Protein AF-A0AAD5D503-F1 (afdb_monomer)

Structure (mmCIF, N/CA/C/O backbone):
data_AF-A0AAD5D503-F1
#
_entry.id   AF-A0AAD5D503-F1
#
loop_
_atom_site.group_PDB
_atom_site.id
_atom_site.type_symbol
_atom_site.label_atom_id
_atom_site.label_alt_id
_atom_site.label_comp_id
_atom_site.label_asym_id
_atom_site.label_entity_id
_atom_site.label_seq_id
_atom_site.pdbx_PDB_ins_code
_atom_site.Cartn_x
_atom_site.Cartn_y
_atom_site.Cartn_z
_atom_site.occupancy
_atom_site.B_iso_or_equiv
_atom_site.auth_seq_id
_atom_site.auth_comp_id
_atom_site.auth_asym_id
_atom_site.auth_atom_id
_atom_site.pdbx_PDB_model_num
ATOM 1 N N . MET A 1 1 ? -33.235 1.736 25.325 1.00 38.91 1 MET A N 1
ATOM 2 C CA . MET A 1 1 ? -33.255 2.072 23.889 1.00 38.91 1 MET A CA 1
ATOM 3 C C . MET A 1 1 ? -32.809 0.826 23.146 1.00 38.91 1 MET A C 1
ATOM 5 O O . MET A 1 1 ? -31.629 0.511 23.146 1.00 38.91 1 MET A O 1
ATOM 9 N N . THR A 1 2 ? -33.765 0.018 22.699 1.00 37.34 2 THR A N 1
ATOM 10 C CA . THR A 1 2 ? -33.506 -1.222 21.955 1.00 37.34 2 THR A CA 1
ATOM 11 C C . THR A 1 2 ? -33.012 -0.862 20.550 1.00 37.34 2 THR A C 1
ATOM 13 O O . THR A 1 2 ? -33.599 0.044 19.952 1.00 37.34 2 THR A O 1
ATOM 16 N N . PRO A 1 3 ? -31.961 -1.503 20.011 1.00 43.88 3 PRO A N 1
ATOM 17 C CA . PRO A 1 3 ? -31.553 -1.273 18.629 1.00 43.88 3 PRO A CA 1
ATOM 18 C C . PRO A 1 3 ? -32.697 -1.660 17.685 1.00 43.88 3 PRO A C 1
ATOM 20 O O . PRO A 1 3 ? -33.424 -2.618 17.946 1.00 43.88 3 PRO A O 1
ATOM 23 N N . SER A 1 4 ? -32.884 -0.906 16.603 1.00 40.34 4 SER A N 1
ATOM 24 C CA . SER A 1 4 ? -33.869 -1.222 15.568 1.00 40.34 4 SER A CA 1
ATOM 25 C C . SER A 1 4 ? -33.551 -2.579 14.908 1.00 40.34 4 SER A C 1
ATOM 27 O O . SER A 1 4 ? -32.386 -2.805 14.557 1.00 40.34 4 SER A O 1
ATOM 29 N N . PRO A 1 5 ? -34.555 -3.448 14.677 1.00 48.34 5 PRO A N 1
ATOM 30 C CA . PRO A 1 5 ? -34.379 -4.821 14.170 1.00 48.34 5 PRO A CA 1
ATOM 31 C C . PRO A 1 5 ? -33.695 -4.912 12.790 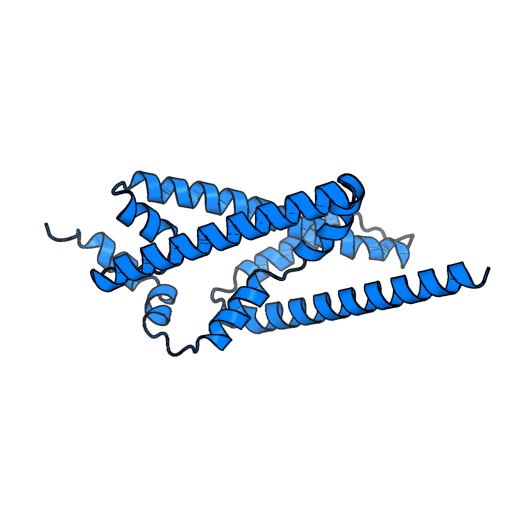1.00 48.34 5 PRO A C 1
ATOM 33 O O . PRO A 1 5 ? -33.158 -5.956 12.413 1.00 48.34 5 PRO A O 1
ATOM 36 N N . ASP A 1 6 ? -33.636 -3.805 12.051 1.00 54.34 6 ASP A N 1
ATOM 37 C CA . ASP A 1 6 ? -32.994 -3.734 10.737 1.00 54.34 6 ASP A CA 1
ATOM 38 C C . ASP A 1 6 ? -31.458 -3.841 10.810 1.00 54.34 6 ASP A C 1
ATOM 40 O O . ASP A 1 6 ? -30.824 -4.367 9.900 1.00 54.34 6 ASP A O 1
ATOM 44 N N . ILE A 1 7 ? -30.823 -3.409 11.906 1.00 51.56 7 ILE A N 1
ATOM 45 C CA . ILE A 1 7 ? -29.351 -3.451 12.037 1.00 51.56 7 ILE A CA 1
ATOM 46 C C . ILE A 1 7 ? -28.862 -4.876 12.339 1.00 51.56 7 ILE A C 1
ATOM 48 O O . ILE A 1 7 ? -27.816 -5.312 11.852 1.00 51.56 7 ILE A O 1
ATOM 52 N N . GLU A 1 8 ? -29.635 -5.628 13.118 1.00 50.25 8 GLU A N 1
ATOM 53 C CA . GLU A 1 8 ? -29.287 -6.988 13.537 1.00 50.25 8 GLU A CA 1
ATOM 54 C C . GLU A 1 8 ? -29.415 -7.991 12.377 1.00 50.25 8 GLU A C 1
ATOM 56 O O . GLU A 1 8 ? -28.575 -8.878 12.207 1.00 50.25 8 GLU A O 1
ATOM 61 N N . THR A 1 9 ? -30.400 -7.778 11.500 1.00 47.53 9 THR A N 1
ATOM 62 C CA . THR A 1 9 ? -30.616 -8.586 10.290 1.00 47.53 9 THR A CA 1
ATOM 63 C C . THR A 1 9 ? -29.556 -8.343 9.208 1.00 47.53 9 THR A C 1
ATOM 65 O O . THR A 1 9 ? -29.145 -9.291 8.533 1.00 47.53 9 THR A O 1
ATOM 68 N N . PHE A 1 10 ? -29.023 -7.120 9.079 1.00 48.47 10 PHE A N 1
ATOM 69 C CA . PHE A 1 10 ? -27.860 -6.845 8.219 1.00 48.47 10 PHE A CA 1
ATOM 70 C C . PHE A 1 10 ? -26.572 -7.503 8.739 1.00 48.47 10 PHE A C 1
ATOM 72 O O . PHE A 1 10 ? -25.778 -8.010 7.946 1.00 48.47 10 PHE A O 1
ATOM 79 N N . ARG A 1 11 ? -26.381 -7.557 10.064 1.00 46.91 11 ARG A N 1
ATOM 80 C CA . ARG A 1 11 ? -25.216 -8.191 10.705 1.00 46.91 11 ARG A CA 1
ATOM 81 C C . ARG A 1 11 ? -25.191 -9.717 10.532 1.00 46.91 11 ARG A C 1
ATOM 83 O O . ARG A 1 11 ? -24.110 -10.294 10.469 1.00 46.91 11 ARG A O 1
ATOM 90 N N . GLN A 1 12 ? -26.357 -10.360 10.422 1.00 43.97 12 GLN A N 1
ATOM 91 C CA . GLN A 1 12 ? -26.485 -11.802 10.157 1.00 43.97 12 GLN A CA 1
ATOM 92 C C . GLN A 1 12 ? -26.317 -12.191 8.678 1.00 43.97 12 GLN A C 1
ATOM 94 O O . GLN A 1 12 ? -25.943 -13.326 8.396 1.00 43.97 12 GLN A O 1
ATOM 99 N N . ARG A 1 13 ? -26.581 -11.285 7.722 1.00 45.16 13 ARG A N 1
ATOM 100 C CA . ARG A 1 13 ? -26.451 -11.579 6.277 1.00 45.16 13 ARG A CA 1
ATOM 101 C C . ARG A 1 13 ? -25.028 -11.498 5.739 1.00 45.16 13 ARG A C 1
ATOM 103 O O . ARG A 1 13 ? -24.767 -11.998 4.648 1.00 45.16 13 ARG A O 1
ATOM 110 N N . ASP A 1 14 ? -24.116 -10.888 6.481 1.00 54.16 14 ASP A N 1
ATOM 111 C CA . ASP A 1 14 ? -22.725 -10.766 6.071 1.00 54.16 14 ASP A CA 1
ATOM 112 C C . ASP A 1 14 ? -21.939 -11.989 6.561 1.00 54.16 14 ASP A C 1
ATOM 114 O O . ASP A 1 14 ? -21.295 -11.967 7.609 1.00 54.16 14 ASP A O 1
ATOM 118 N N . ALA A 1 15 ? -22.031 -13.095 5.815 1.00 53.66 15 ALA A N 1
ATOM 119 C CA . ALA A 1 15 ? -21.406 -14.375 6.163 1.00 53.66 15 ALA A CA 1
ATOM 120 C C . ALA A 1 15 ? -19.892 -14.254 6.458 1.00 53.66 15 ALA A C 1
ATOM 122 O O . ALA A 1 15 ? -19.342 -15.029 7.242 1.00 53.66 15 ALA A O 1
ATOM 123 N N . GLY A 1 16 ? -19.222 -13.241 5.889 1.00 52.88 16 GLY A N 1
ATOM 124 C CA . GLY A 1 16 ? -17.833 -12.899 6.203 1.00 52.88 16 GLY A CA 1
ATOM 125 C C . GLY A 1 16 ? -17.633 -12.334 7.615 1.00 52.88 16 GLY A C 1
ATOM 126 O O . GLY A 1 16 ? -16.631 -12.642 8.254 1.00 52.88 16 GLY A O 1
ATOM 127 N N . ALA A 1 17 ? -18.585 -11.561 8.144 1.00 50.69 17 ALA A N 1
ATOM 128 C CA . ALA A 1 17 ? -18.535 -11.044 9.511 1.00 50.69 17 ALA A CA 1
ATOM 129 C C . ALA A 1 17 ? -18.818 -12.145 10.546 1.00 50.69 17 ALA A C 1
ATOM 131 O O . ALA A 1 17 ? -18.168 -12.186 11.589 1.00 50.69 17 ALA A O 1
ATOM 132 N N . THR A 1 18 ? -19.740 -13.069 10.251 1.00 45.06 18 THR A N 1
ATOM 133 C CA . THR A 1 18 ? -20.083 -14.188 11.146 1.00 45.06 18 THR A CA 1
ATOM 134 C C . THR A 1 18 ? -18.946 -15.211 11.259 1.00 45.06 18 THR A C 1
ATOM 136 O O . THR A 1 18 ? -18.670 -15.686 12.355 1.00 45.06 1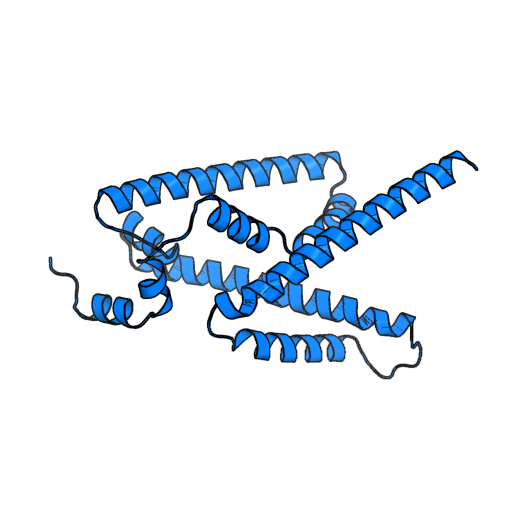8 THR A O 1
ATOM 139 N N . PHE A 1 19 ? -18.219 -15.486 10.168 1.00 50.06 19 PHE A N 1
ATOM 140 C CA . PHE A 1 19 ? -17.045 -16.374 10.170 1.00 50.06 19 PHE A CA 1
ATOM 141 C C . PHE A 1 19 ? -15.846 -15.798 10.953 1.00 50.06 19 PHE A C 1
ATOM 143 O O . PHE A 1 19 ? -15.120 -16.535 11.613 1.00 50.06 19 PHE A O 1
ATOM 150 N N . VAL A 1 20 ? -15.647 -14.474 10.940 1.00 51.22 20 VAL A N 1
ATOM 151 C CA . VAL A 1 20 ? -14.544 -13.797 11.662 1.00 51.22 20 VAL A CA 1
ATOM 152 C C . VAL A 1 20 ? -14.785 -13.710 13.179 1.00 51.22 20 VAL A C 1
ATOM 154 O O . VAL A 1 20 ? -13.836 -13.568 13.955 1.00 51.22 20 VAL A O 1
ATOM 157 N N . LEU A 1 21 ? -16.039 -13.821 13.632 1.00 51.53 21 LEU A N 1
ATOM 158 C CA . LEU A 1 21 ? -16.359 -13.881 15.064 1.00 51.53 21 LEU A CA 1
ATOM 159 C C . LEU A 1 21 ? -15.876 -15.186 15.718 1.00 51.53 21 LEU A C 1
ATOM 161 O O . LEU A 1 21 ? -15.581 -15.182 16.910 1.00 51.53 21 LEU A O 1
ATOM 165 N N . GLU A 1 22 ? -15.683 -16.258 14.944 1.00 47.91 22 GLU A N 1
ATOM 166 C CA . GLU A 1 22 ? -15.057 -17.509 15.391 1.00 47.91 22 GLU A CA 1
ATOM 167 C C . GLU A 1 22 ? -13.549 -17.521 15.052 1.00 47.91 22 GLU A C 1
ATOM 169 O O . GLU A 1 22 ? -13.019 -18.402 14.378 1.00 47.91 22 GLU A O 1
ATOM 174 N N . SER A 1 23 ? -12.826 -16.485 15.482 1.00 54.25 23 SER A N 1
ATOM 175 C CA . SER A 1 23 ? -11.389 -16.346 15.220 1.00 54.25 23 SER A CA 1
ATOM 176 C C . SER A 1 23 ? -10.568 -17.395 15.989 1.00 54.25 23 SER A C 1
ATOM 178 O O . SER A 1 23 ? -10.159 -17.160 17.123 1.00 54.25 23 SER A O 1
ATOM 180 N N . LYS A 1 24 ? -10.261 -18.525 15.342 1.00 57.94 24 LYS A N 1
ATOM 181 C CA . LYS A 1 24 ? -9.270 -19.529 15.793 1.00 57.94 24 LYS A CA 1
ATOM 182 C C . LYS A 1 24 ? -7.836 -19.231 15.310 1.00 57.94 24 LYS A C 1
ATOM 184 O O . LYS A 1 24 ? -6.981 -20.107 15.349 1.00 57.94 24 LYS A O 1
ATOM 189 N N . GLY A 1 25 ? -7.579 -18.032 14.779 1.00 64.31 25 GLY A N 1
ATOM 190 C CA . GLY A 1 25 ? -6.285 -17.664 14.198 1.00 64.31 25 GLY A CA 1
ATOM 191 C C . GLY A 1 25 ? -5.277 -17.194 15.246 1.00 64.31 25 GLY A C 1
ATOM 192 O O . GLY A 1 25 ? -5.590 -16.340 16.068 1.00 64.31 25 GLY A O 1
ATOM 193 N N . GLU A 1 26 ? -4.054 -17.715 15.187 1.00 80.62 26 GLU A N 1
ATOM 194 C CA . GLU A 1 26 ? -2.953 -17.274 16.048 1.00 80.62 26 GLU A CA 1
ATOM 195 C C . GLU A 1 26 ? -2.343 -15.931 15.595 1.00 80.62 26 GLU A C 1
ATOM 197 O O . GLU A 1 26 ? -2.433 -15.540 14.426 1.00 80.62 26 GLU A O 1
ATOM 202 N N . TRP A 1 27 ? -1.674 -15.225 16.517 1.00 79.62 27 TRP A N 1
ATOM 203 C CA . TRP A 1 27 ? -1.109 -13.885 16.290 1.00 79.62 27 TRP A CA 1
ATOM 204 C C . TRP A 1 27 ? -0.082 -13.843 15.148 1.00 79.62 27 TRP A C 1
ATOM 206 O O . TRP A 1 27 ? -0.044 -12.875 14.389 1.00 79.62 27 TRP A O 1
ATOM 216 N N . TYR A 1 28 ? 0.715 -14.903 14.974 1.00 75.81 28 TYR A N 1
ATOM 217 C CA . TYR A 1 28 ? 1.699 -14.983 13.891 1.00 75.81 28 TYR A CA 1
ATOM 218 C C . TYR A 1 28 ? 1.027 -15.113 12.522 1.00 75.81 28 TYR A C 1
ATOM 220 O O . TYR A 1 28 ? 1.511 -14.560 11.536 1.00 75.81 28 TYR A O 1
ATOM 228 N N . HIS A 1 29 ? -0.114 -15.803 12.454 1.00 73.75 29 HIS A N 1
ATOM 229 C CA . HIS A 1 29 ? -0.865 -15.962 11.216 1.00 73.75 29 HIS A CA 1
ATOM 230 C C . HIS A 1 29 ? -1.508 -14.626 10.830 1.00 73.75 29 HIS A C 1
ATOM 232 O O . HIS A 1 29 ? -1.423 -14.215 9.675 1.00 73.75 29 HIS A O 1
ATOM 238 N N . ALA A 1 30 ? -2.064 -13.898 11.804 1.00 77.19 30 ALA A N 1
ATOM 239 C CA . ALA A 1 30 ? -2.555 -12.536 11.596 1.00 77.19 30 ALA A CA 1
ATOM 240 C C . ALA A 1 30 ? -1.437 -11.583 11.137 1.00 77.19 30 ALA A C 1
ATOM 242 O O . ALA A 1 30 ? -1.625 -10.846 10.170 1.00 77.19 30 ALA A O 1
ATOM 243 N N . GLY A 1 31 ? -0.263 -11.649 11.775 1.00 79.88 31 GLY A N 1
ATOM 244 C CA . GLY A 1 31 ? 0.915 -10.875 11.383 1.00 79.88 31 GLY A CA 1
ATOM 245 C C . GLY A 1 31 ? 1.345 -11.163 9.947 1.00 79.88 31 GLY A C 1
ATOM 246 O O . GLY A 1 31 ? 1.514 -10.234 9.163 1.00 79.88 31 GLY A O 1
ATOM 247 N N . PHE A 1 32 ? 1.425 -12.440 9.565 1.00 76.62 32 PHE A N 1
ATOM 248 C CA . PHE A 1 32 ? 1.750 -12.840 8.199 1.00 76.62 32 PHE A CA 1
ATOM 249 C C . PHE A 1 32 ? 0.750 -12.281 7.179 1.00 76.62 32 PHE A C 1
ATOM 251 O O . PHE A 1 32 ? 1.160 -11.629 6.219 1.00 76.62 32 PHE A O 1
ATOM 258 N N . HIS A 1 33 ? -0.557 -12.469 7.397 1.00 73.62 33 HIS A N 1
ATOM 259 C CA . HIS A 1 33 ? -1.586 -11.940 6.490 1.00 73.62 33 HIS A CA 1
ATOM 260 C C . HIS A 1 33 ? -1.519 -10.419 6.380 1.00 73.62 33 HIS A C 1
ATOM 262 O O . HIS A 1 33 ? -1.561 -9.897 5.267 1.00 73.62 33 HIS A O 1
ATOM 268 N N . LEU A 1 34 ? -1.330 -9.715 7.498 1.00 79.50 34 LEU A N 1
ATOM 269 C CA . LEU A 1 34 ? -1.185 -8.262 7.512 1.00 79.50 34 LEU A CA 1
ATOM 270 C C . LEU A 1 34 ? 0.049 -7.811 6.721 1.00 79.50 34 LEU A C 1
ATOM 272 O O . LEU A 1 34 ? -0.056 -6.927 5.873 1.00 79.50 34 LEU A O 1
ATOM 276 N N . THR A 1 35 ? 1.203 -8.444 6.941 1.00 76.88 35 THR A N 1
ATOM 277 C CA . THR A 1 35 ? 2.423 -8.145 6.186 1.00 76.88 35 THR A CA 1
ATOM 278 C C . THR A 1 35 ? 2.215 -8.404 4.702 1.00 76.88 35 THR A C 1
ATOM 280 O O . THR A 1 35 ? 2.529 -7.533 3.904 1.00 76.88 35 THR A O 1
ATOM 283 N N . THR A 1 36 ? 1.631 -9.539 4.310 1.00 74.06 36 THR A N 1
ATOM 284 C CA . THR A 1 36 ? 1.378 -9.837 2.889 1.00 74.06 36 THR A CA 1
ATOM 285 C C . THR A 1 36 ? 0.356 -8.894 2.250 1.00 74.06 36 THR A C 1
ATOM 287 O O . THR A 1 36 ? 0.390 -8.690 1.043 1.00 74.06 36 THR A O 1
ATOM 290 N N . ALA A 1 37 ? -0.563 -8.317 3.030 1.00 74.00 37 ALA A N 1
ATOM 291 C CA . ALA A 1 37 ? -1.531 -7.340 2.536 1.00 74.00 37 ALA A CA 1
ATOM 292 C C . ALA A 1 37 ? -0.900 -5.955 2.313 1.00 74.00 37 ALA A C 1
ATOM 294 O O . ALA A 1 37 ? -1.332 -5.218 1.430 1.00 74.00 37 ALA A O 1
ATOM 295 N N . ILE A 1 38 ? 0.118 -5.599 3.105 1.00 77.25 38 ILE A N 1
ATOM 296 C CA . ILE A 1 38 ? 0.828 -4.315 3.005 1.00 77.25 38 ILE A CA 1
ATOM 297 C C . ILE A 1 38 ? 1.984 -4.401 1.997 1.00 77.25 38 ILE A C 1
ATOM 299 O O . ILE A 1 38 ? 2.194 -3.485 1.200 1.00 77.25 38 ILE A O 1
ATOM 303 N N . VAL A 1 39 ? 2.740 -5.501 2.026 1.00 73.50 39 VAL A N 1
ATOM 304 C CA . VAL A 1 39 ? 3.895 -5.769 1.162 1.00 73.50 39 VAL A CA 1
ATOM 305 C C . VAL A 1 39 ? 3.394 -6.268 -0.189 1.00 73.50 39 VAL A C 1
ATOM 307 O O . VAL A 1 39 ? 3.343 -7.465 -0.458 1.00 73.50 39 VAL A O 1
ATOM 310 N N . GLY A 1 40 ? 2.981 -5.321 -1.030 1.00 69.31 40 GLY A N 1
ATOM 311 C CA . GLY A 1 40 ? 2.515 -5.575 -2.390 1.00 69.31 40 GLY A CA 1
ATOM 312 C C . GLY A 1 40 ? 3.439 -4.998 -3.470 1.00 69.31 40 GLY A C 1
ATOM 313 O O . GLY A 1 40 ? 4.432 -4.329 -3.163 1.00 69.31 40 GLY A O 1
ATOM 314 N N . PRO A 1 41 ? 3.073 -5.174 -4.755 1.00 65.75 41 PRO A N 1
ATOM 315 C CA . PRO A 1 41 ? 3.790 -4.597 -5.899 1.00 65.75 41 PRO A CA 1
ATOM 316 C C . PRO A 1 41 ? 3.978 -3.073 -5.818 1.00 65.75 41 PRO A C 1
ATOM 318 O O . PRO A 1 41 ? 4.863 -2.517 -6.460 1.00 65.75 41 PRO A O 1
ATOM 321 N N . THR A 1 42 ? 3.183 -2.384 -4.997 1.00 68.94 42 THR A N 1
ATOM 322 C CA . THR A 1 42 ? 3.305 -0.948 -4.717 1.00 68.94 42 THR A CA 1
ATOM 323 C C . THR A 1 42 ? 4.670 -0.560 -4.146 1.00 68.94 42 THR A C 1
ATOM 325 O O . THR A 1 42 ? 5.149 0.532 -4.448 1.00 68.94 42 THR A O 1
ATOM 328 N N . ILE A 1 43 ? 5.352 -1.444 -3.406 1.00 77.50 43 ILE A N 1
ATOM 329 C CA . ILE A 1 43 ? 6.713 -1.186 -2.895 1.00 77.50 43 ILE A CA 1
ATOM 330 C C . ILE A 1 43 ? 7.713 -0.990 -4.041 1.00 77.50 43 ILE A C 1
ATOM 332 O O . ILE A 1 43 ? 8.669 -0.229 -3.902 1.00 77.50 43 ILE A O 1
ATOM 336 N N . LEU A 1 44 ? 7.467 -1.585 -5.211 1.00 76.44 44 LEU A N 1
ATOM 337 C CA . LEU A 1 44 ? 8.333 -1.441 -6.384 1.00 76.44 44 LEU A CA 1
ATOM 338 C C . LEU A 1 44 ? 8.336 -0.013 -6.957 1.00 76.44 44 LEU A C 1
ATOM 340 O O . LEU A 1 44 ? 9.212 0.327 -7.747 1.00 76.44 44 LEU A O 1
ATOM 344 N N . THR A 1 45 ? 7.400 0.845 -6.538 1.00 80.38 45 THR A N 1
ATOM 345 C CA . THR A 1 45 ? 7.382 2.274 -6.897 1.00 80.38 45 THR A CA 1
ATOM 346 C C . THR A 1 45 ? 8.302 3.124 -6.016 1.00 80.38 45 THR A C 1
ATOM 348 O O . THR A 1 45 ? 8.633 4.257 -6.368 1.00 80.38 45 THR A O 1
ATOM 351 N N . LEU A 1 46 ? 8.770 2.580 -4.889 1.00 84.62 46 LEU A N 1
ATOM 352 C CA . LEU A 1 46 ? 9.590 3.306 -3.928 1.00 84.62 46 LEU A CA 1
ATOM 353 C C . LEU A 1 46 ? 10.921 3.812 -4.518 1.00 84.62 46 LEU A C 1
ATOM 355 O O . LEU A 1 46 ? 11.241 4.981 -4.297 1.00 84.62 46 LEU A O 1
ATOM 359 N N . PRO A 1 47 ? 11.673 3.033 -5.327 1.00 85.06 47 PRO A N 1
ATOM 360 C CA . PRO A 1 47 ? 12.885 3.532 -5.977 1.00 85.06 47 PRO A CA 1
ATOM 361 C C . PRO A 1 47 ? 12.619 4.724 -6.905 1.00 85.06 47 PRO A C 1
ATOM 363 O O . PRO A 1 47 ? 13.422 5.653 -6.968 1.00 85.06 47 PRO A O 1
ATOM 366 N N . TYR A 1 48 ? 11.472 4.732 -7.594 1.00 84.31 48 TYR A N 1
ATOM 367 C CA . TYR A 1 48 ? 11.067 5.851 -8.444 1.00 84.31 48 TYR A CA 1
ATOM 368 C C . TYR A 1 48 ? 10.793 7.114 -7.614 1.00 84.31 48 TYR A C 1
ATOM 370 O O . TYR A 1 48 ? 11.274 8.194 -7.959 1.00 84.31 48 TYR A O 1
ATOM 378 N N . ALA A 1 49 ? 10.105 6.980 -6.476 1.00 86.69 49 ALA A N 1
ATOM 379 C CA . ALA A 1 49 ? 9.895 8.090 -5.546 1.00 86.69 49 ALA A CA 1
ATOM 380 C C . ALA A 1 49 ? 11.223 8.629 -4.980 1.00 86.69 49 ALA A C 1
ATOM 382 O O . ALA A 1 49 ? 11.431 9.841 -4.937 1.00 86.69 49 ALA A O 1
ATOM 383 N N . PHE A 1 50 ? 12.154 7.742 -4.617 1.00 89.75 50 PHE A N 1
ATOM 384 C CA . PHE A 1 50 ? 13.489 8.111 -4.128 1.00 89.75 50 PHE A CA 1
ATOM 385 C C . PHE A 1 50 ? 14.333 8.815 -5.186 1.00 89.75 50 PHE A C 1
ATOM 387 O O . PHE A 1 50 ? 15.069 9.744 -4.861 1.00 89.75 50 PHE A O 1
ATOM 394 N N . ARG A 1 51 ? 14.202 8.427 -6.459 1.00 89.38 51 ARG A N 1
ATOM 395 C CA . ARG A 1 51 ? 14.851 9.133 -7.567 1.00 89.38 51 ARG A CA 1
ATOM 396 C C . ARG A 1 51 ? 14.367 10.583 -7.679 1.00 89.38 51 ARG A C 1
ATOM 398 O O . ARG A 1 51 ? 15.177 11.448 -7.991 1.00 89.38 51 ARG A O 1
ATOM 405 N N . GLY A 1 52 ? 13.081 10.846 -7.436 1.00 89.88 52 GLY A N 1
ATOM 406 C CA . GLY A 1 52 ? 12.507 12.195 -7.500 1.00 89.88 52 GLY A CA 1
ATOM 407 C C . GLY A 1 52 ? 12.780 13.057 -6.262 1.00 89.88 52 GLY A C 1
ATOM 408 O O . GLY A 1 52 ? 13.070 14.240 -6.393 1.00 89.88 52 GLY A O 1
ATOM 409 N N . LEU A 1 53 ? 12.701 12.469 -5.064 1.00 90.56 53 LEU A N 1
ATOM 410 C CA . LEU A 1 53 ? 12.869 13.177 -3.785 1.00 90.56 53 LEU A CA 1
ATOM 411 C C . LEU A 1 53 ? 14.336 13.284 -3.339 1.00 90.56 53 LEU A C 1
ATOM 413 O O . LEU A 1 53 ? 14.678 14.144 -2.530 1.00 90.56 53 LEU A O 1
ATOM 417 N N . GLY A 1 54 ? 15.202 12.404 -3.841 1.00 92.00 54 GLY A N 1
ATOM 418 C CA . GLY A 1 54 ? 16.547 12.201 -3.316 1.00 92.00 54 GLY A CA 1
ATOM 419 C C . GLY A 1 54 ? 16.554 11.376 -2.023 1.00 92.00 54 GLY A C 1
ATOM 420 O O . GLY A 1 54 ? 15.539 11.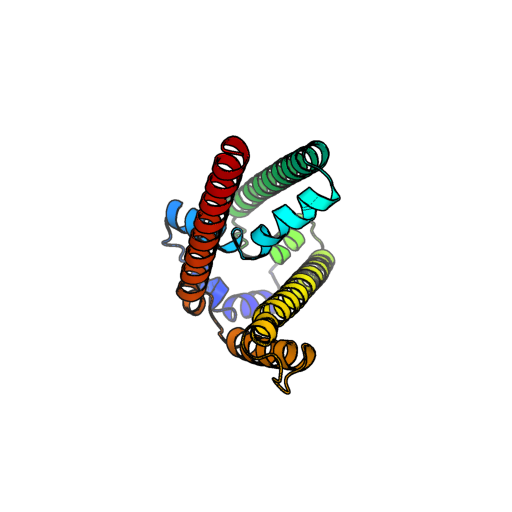205 -1.348 1.00 92.00 54 GLY A O 1
ATOM 421 N N . TRP A 1 55 ? 17.729 10.860 -1.660 1.00 92.25 55 TRP A N 1
ATOM 422 C CA . TRP A 1 55 ? 17.885 9.938 -0.530 1.00 92.25 55 TRP A CA 1
ATOM 423 C C . TRP A 1 55 ? 17.512 10.553 0.824 1.00 92.25 55 TRP A C 1
ATOM 425 O O . TRP A 1 55 ? 16.768 9.936 1.581 1.00 92.25 55 TRP A O 1
ATOM 435 N N . GLY A 1 56 ? 17.990 11.766 1.129 1.00 94.31 56 GLY A N 1
ATOM 436 C CA . GLY A 1 56 ? 17.754 12.408 2.429 1.00 94.31 56 GLY A CA 1
ATOM 437 C C . GLY A 1 56 ? 16.271 12.675 2.699 1.00 94.31 56 GLY A C 1
ATOM 438 O O . GLY A 1 56 ? 15.724 12.205 3.697 1.00 94.31 56 GLY A O 1
ATOM 439 N N . LEU A 1 57 ? 15.602 13.373 1.776 1.00 93.81 57 LEU A N 1
ATOM 440 C CA . LEU A 1 57 ? 14.168 13.650 1.879 1.00 93.81 57 LEU A CA 1
ATOM 441 C C . LEU A 1 57 ? 13.337 12.365 1.765 1.00 93.81 57 LEU A C 1
ATOM 443 O O . LEU A 1 57 ? 12.372 12.204 2.506 1.00 93.81 57 LEU A O 1
ATOM 447 N N . GLY A 1 58 ? 13.740 11.422 0.906 1.00 93.69 58 GLY A N 1
ATOM 448 C CA . GLY A 1 58 ? 13.098 10.113 0.784 1.00 93.69 58 GLY A CA 1
ATOM 449 C C . GLY A 1 58 ? 13.070 9.347 2.109 1.00 93.69 58 GLY A C 1
ATOM 450 O O . GLY A 1 58 ? 12.002 8.915 2.545 1.00 93.69 58 GLY A O 1
ATOM 451 N N . PHE A 1 59 ? 14.212 9.227 2.796 1.00 94.88 59 PHE A N 1
ATOM 452 C CA . PHE A 1 59 ? 14.283 8.575 4.108 1.00 94.88 59 PHE A CA 1
ATOM 453 C C . PHE A 1 59 ? 13.507 9.328 5.184 1.00 94.88 59 PHE A C 1
ATOM 455 O O . PHE A 1 59 ? 12.822 8.691 5.987 1.00 94.88 59 PHE A O 1
ATOM 462 N N . LEU A 1 60 ? 13.576 10.662 5.197 1.00 95.50 60 LEU A N 1
ATOM 463 C CA . LEU A 1 60 ? 12.804 11.477 6.131 1.00 95.50 60 LEU A CA 1
ATOM 464 C C . LEU A 1 60 ? 11.300 11.220 5.959 1.00 95.50 60 LEU A C 1
ATOM 466 O O . LEU A 1 60 ? 10.623 10.865 6.922 1.00 95.50 60 LEU A O 1
ATOM 470 N N . CYS A 1 61 ? 10.789 11.331 4.730 1.00 94.25 61 CYS A N 1
ATOM 471 C CA . CYS A 1 61 ? 9.382 11.094 4.417 1.00 94.25 61 CYS A CA 1
ATOM 472 C C . CYS A 1 61 ? 8.951 9.667 4.768 1.00 94.25 61 CYS A C 1
ATOM 474 O O . CYS A 1 61 ? 7.910 9.491 5.400 1.00 94.25 61 CYS A O 1
ATOM 476 N N . LEU A 1 62 ? 9.748 8.653 4.412 1.00 92.38 62 LEU A N 1
ATOM 477 C CA . LEU A 1 62 ? 9.454 7.265 4.773 1.00 92.38 62 LEU A CA 1
ATOM 478 C C . LEU A 1 62 ? 9.377 7.057 6.282 1.00 92.38 62 LEU A C 1
ATOM 480 O O . LEU A 1 62 ? 8.452 6.407 6.764 1.00 92.38 62 LEU A O 1
ATOM 484 N N . THR A 1 63 ? 10.332 7.615 7.023 1.00 95.19 63 THR A N 1
ATOM 485 C CA . THR A 1 63 ? 10.391 7.469 8.480 1.00 95.19 63 THR A CA 1
ATOM 486 C C . THR A 1 63 ? 9.182 8.129 9.128 1.00 95.19 63 THR A C 1
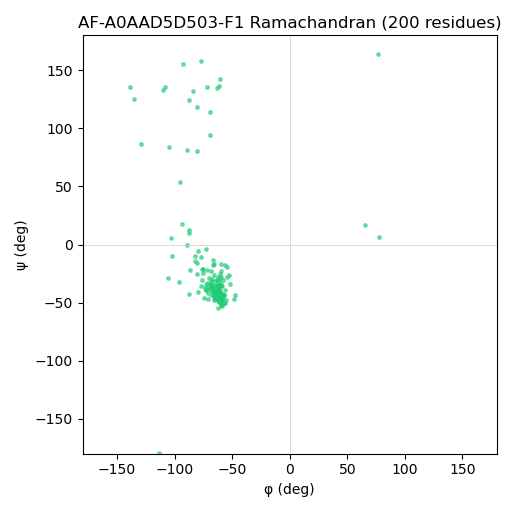ATOM 488 O O . THR A 1 63 ? 8.506 7.507 9.944 1.00 95.19 63 THR A O 1
ATOM 491 N N . VAL A 1 64 ? 8.851 9.357 8.718 1.00 97.00 64 VAL A N 1
ATOM 492 C CA . VAL A 1 64 ? 7.677 10.082 9.223 1.00 97.00 64 VAL A CA 1
ATOM 493 C C . VAL A 1 64 ? 6.388 9.322 8.911 1.00 97.00 64 VAL A C 1
ATOM 495 O O . VAL A 1 64 ? 5.583 9.103 9.814 1.00 97.00 64 VAL A O 1
ATOM 498 N N . MET A 1 65 ? 6.201 8.854 7.672 1.00 93.94 65 MET A N 1
ATOM 499 C CA . MET A 1 65 ? 5.028 8.049 7.306 1.00 93.94 65 MET A CA 1
ATOM 500 C C . MET A 1 65 ? 4.953 6.750 8.114 1.00 93.94 65 MET A C 1
ATOM 502 O O . MET A 1 65 ? 3.868 6.376 8.559 1.00 93.94 65 MET A O 1
ATOM 506 N N . GLY A 1 66 ? 6.087 6.087 8.351 1.00 93.69 66 GLY A N 1
ATOM 507 C CA . GLY A 1 66 ? 6.170 4.889 9.183 1.00 93.69 66 GLY A CA 1
ATOM 508 C C . GLY A 1 66 ? 5.74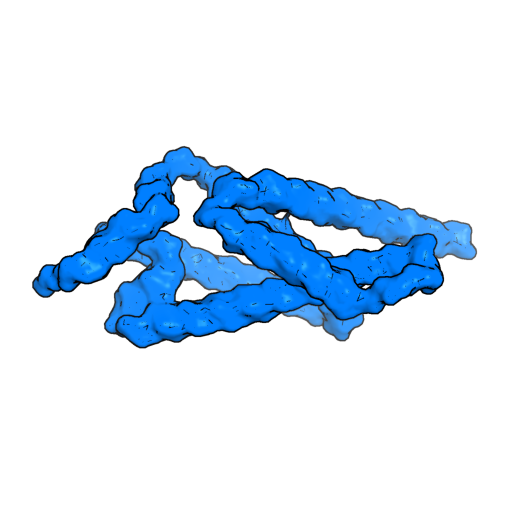4 5.149 10.628 1.00 93.69 66 GLY A C 1
ATOM 509 O O . GLY A 1 66 ? 4.895 4.431 11.150 1.00 93.69 66 GLY A O 1
ATOM 510 N N . VAL A 1 67 ? 6.260 6.214 11.249 1.00 97.06 67 VAL A N 1
ATOM 511 C CA . VAL A 1 67 ? 5.902 6.614 12.622 1.00 97.06 67 VAL A CA 1
ATOM 512 C C . VAL A 1 67 ? 4.420 6.969 12.725 1.00 97.06 67 VAL A C 1
ATOM 514 O O . VAL A 1 67 ? 3.737 6.480 13.624 1.00 97.06 67 VAL A O 1
ATOM 517 N N . VAL A 1 68 ? 3.895 7.767 11.791 1.00 97.25 68 VAL A N 1
ATOM 518 C CA . VAL A 1 68 ? 2.472 8.149 11.766 1.00 97.25 68 VAL A CA 1
ATOM 519 C C . VAL A 1 68 ? 1.577 6.922 11.585 1.00 97.25 68 VAL A C 1
ATOM 521 O O . VAL A 1 68 ? 0.574 6.783 12.287 1.00 97.25 68 VAL A O 1
ATOM 524 N N . THR A 1 69 ? 1.947 6.005 10.688 1.00 93.38 69 THR A N 1
ATOM 525 C CA . THR A 1 69 ? 1.198 4.763 10.444 1.00 93.38 69 THR A CA 1
ATOM 526 C C . THR A 1 69 ? 1.203 3.867 11.680 1.00 93.38 69 THR A C 1
ATOM 528 O O . THR A 1 69 ? 0.149 3.397 12.106 1.00 93.38 69 THR A O 1
ATOM 531 N N . PHE A 1 70 ? 2.371 3.680 12.301 1.00 93.19 70 PHE A N 1
ATOM 532 C CA . PHE A 1 70 ? 2.512 2.901 13.527 1.00 93.19 70 PHE A CA 1
ATOM 533 C C . PHE A 1 70 ? 1.672 3.486 14.667 1.00 93.19 70 PHE A C 1
ATOM 535 O O . PHE A 1 70 ? 0.894 2.768 15.292 1.00 93.19 70 PHE A O 1
ATOM 542 N N . TYR A 1 71 ? 1.769 4.798 14.895 1.00 95.81 71 TYR A N 1
ATOM 543 C CA . TYR A 1 71 ? 0.998 5.482 15.930 1.00 95.81 71 TYR A CA 1
ATOM 544 C C . TYR A 1 71 ? -0.514 5.379 15.687 1.00 95.81 71 TYR A C 1
ATOM 546 O O . TYR A 1 71 ? -1.277 5.117 16.615 1.00 95.81 71 TYR A O 1
ATOM 554 N N . SER A 1 72 ? -0.949 5.495 14.430 1.00 93.94 72 SER A N 1
ATOM 555 C CA . SER A 1 72 ? -2.358 5.342 14.054 1.00 93.94 72 SER A CA 1
ATOM 556 C C . SER A 1 72 ? -2.877 3.927 14.334 1.00 93.94 72 SER A C 1
ATOM 558 O O . SER A 1 72 ? -3.961 3.778 14.897 1.00 93.94 72 SER A O 1
ATOM 560 N N . TYR A 1 73 ? -2.106 2.883 14.002 1.00 91.31 73 TYR A N 1
ATOM 561 C CA . TYR A 1 73 ? -2.478 1.499 14.323 1.00 91.31 73 TYR A CA 1
ATOM 562 C C . TYR A 1 73 ? -2.471 1.219 15.824 1.00 91.31 73 TYR A C 1
ATOM 564 O O . TYR A 1 73 ? -3.360 0.525 16.316 1.00 91.31 73 TYR A O 1
ATOM 572 N N . TYR A 1 74 ? -1.521 1.794 16.560 1.00 93.19 74 TYR A N 1
ATOM 573 C CA . TYR A 1 74 ? -1.491 1.699 18.014 1.00 93.19 74 TYR A CA 1
ATOM 574 C C . TYR A 1 74 ? -2.763 2.293 18.636 1.00 93.19 74 TYR A C 1
ATOM 576 O O . TYR A 1 74 ? -3.459 1.605 19.383 1.00 93.19 74 TYR A O 1
ATOM 584 N N . LEU A 1 75 ? -3.138 3.519 18.256 1.00 93.31 75 LEU A N 1
ATOM 585 C CA . LEU A 1 75 ? -4.387 4.140 18.708 1.00 93.31 75 LEU A CA 1
ATOM 586 C C . LEU A 1 75 ? -5.615 3.307 18.322 1.00 93.31 75 LEU A C 1
ATOM 588 O O . LEU A 1 75 ? -6.497 3.101 19.153 1.00 93.31 75 LEU A O 1
ATOM 592 N N . MET A 1 76 ? -5.654 2.783 17.094 1.00 91.19 76 MET A N 1
ATOM 593 C CA . MET A 1 76 ? -6.738 1.908 16.644 1.00 91.19 76 MET A CA 1
ATOM 594 C C . MET A 1 76 ? -6.886 0.682 17.548 1.00 91.19 76 MET A C 1
ATOM 596 O O . MET A 1 76 ? -8.001 0.323 17.918 1.00 91.19 76 MET A O 1
ATOM 600 N N . SER A 1 77 ? -5.767 0.056 17.922 1.00 90.44 77 SER A N 1
ATOM 601 C CA . SER A 1 77 ? -5.766 -1.133 18.776 1.00 90.44 77 SER A CA 1
ATOM 602 C C . SER A 1 77 ? -6.308 -0.843 20.178 1.00 90.44 77 SER A C 1
ATOM 604 O O . SER A 1 77 ? -7.135 -1.605 20.672 1.00 90.44 77 SER A O 1
ATOM 606 N N . LEU A 1 78 ? -5.950 0.304 20.769 1.00 92.62 78 LEU A N 1
ATOM 607 C CA . LEU A 1 78 ? -6.475 0.738 22.067 1.00 92.62 78 LEU A CA 1
ATOM 608 C C . LEU A 1 78 ? -7.984 0.996 22.021 1.00 92.62 78 LEU A C 1
ATOM 610 O O . LEU A 1 78 ? -8.712 0.613 22.936 1.00 92.62 78 LEU A O 1
ATOM 614 N N . VAL A 1 79 ? -8.463 1.642 20.954 1.00 91.25 79 VAL A N 1
ATOM 615 C CA . VAL A 1 79 ? -9.894 1.918 20.772 1.00 91.25 79 VAL A CA 1
ATOM 616 C C . VAL A 1 79 ? -10.674 0.615 20.585 1.00 91.25 79 VAL A C 1
ATOM 618 O O . VAL A 1 79 ? -11.720 0.438 21.207 1.00 91.25 79 VAL A O 1
ATOM 621 N N . LEU A 1 80 ? -10.153 -0.319 19.784 1.00 89.38 80 LEU A N 1
ATOM 622 C CA . LEU A 1 80 ? -10.748 -1.646 19.606 1.00 89.38 80 LEU A CA 1
ATOM 623 C C . LEU A 1 80 ? -10.824 -2.415 20.930 1.00 89.38 80 LEU A C 1
ATOM 625 O O . LEU A 1 80 ? -11.888 -2.933 21.260 1.00 89.38 80 LEU A O 1
ATOM 629 N N . GLU A 1 81 ? -9.741 -2.432 21.712 1.00 88.75 81 GLU A N 1
ATOM 630 C CA . GLU A 1 81 ? -9.703 -3.090 23.021 1.00 88.75 81 GLU A CA 1
ATOM 631 C C . GLU A 1 81 ? -10.698 -2.452 24.005 1.00 88.75 81 GLU A C 1
ATOM 633 O O . GLU A 1 81 ? -11.401 -3.155 24.733 1.00 88.75 81 GLU A O 1
ATOM 638 N N . HIS A 1 82 ? -10.807 -1.120 24.015 1.00 89.94 82 HIS A N 1
ATOM 639 C CA . HIS A 1 82 ? -11.780 -0.407 24.842 1.00 89.94 82 HIS A CA 1
ATOM 640 C C . HIS A 1 82 ? -13.228 -0.760 24.466 1.00 89.94 82 HIS A C 1
ATOM 642 O O . HIS A 1 82 ? -14.047 -1.039 25.344 1.00 89.94 82 HIS A O 1
ATOM 648 N N . CYS A 1 83 ? -13.546 -0.789 23.169 1.00 88.12 83 CYS A N 1
ATOM 649 C CA . CYS A 1 83 ? -14.863 -1.188 22.675 1.00 88.12 83 CYS A CA 1
ATOM 650 C C . CYS A 1 83 ? -15.173 -2.660 22.995 1.00 88.12 83 CYS A C 1
ATOM 652 O O . CYS A 1 83 ? -16.279 -2.960 23.449 1.00 88.12 83 CYS A O 1
ATOM 654 N N . GLU A 1 84 ? -14.203 -3.567 22.840 1.00 87.69 84 GLU A N 1
ATOM 655 C CA . GLU A 1 84 ? -14.366 -4.990 23.161 1.00 87.69 84 GLU A CA 1
ATOM 656 C C . GLU A 1 84 ? -14.603 -5.215 24.662 1.00 87.69 84 GLU A C 1
ATOM 658 O O . GLU A 1 84 ? -15.532 -5.938 25.023 1.00 87.69 84 GLU A O 1
ATOM 663 N N . LYS A 1 85 ? -13.869 -4.515 25.543 1.00 89.19 85 LYS A N 1
ATOM 664 C CA . LYS A 1 85 ? -14.113 -4.526 27.001 1.00 89.19 85 LYS A CA 1
ATOM 665 C C . LYS A 1 85 ? -15.513 -4.033 27.377 1.00 89.19 85 LYS A C 1
ATOM 667 O O . LYS A 1 85 ? -16.061 -4.465 28.386 1.00 89.19 85 LYS A O 1
ATOM 672 N N . ALA A 1 86 ? -16.106 -3.160 26.565 1.00 87.81 86 ALA A N 1
ATOM 673 C CA . ALA A 1 86 ? -17.480 -2.689 26.724 1.00 87.81 86 ALA A CA 1
ATOM 674 C C . ALA A 1 86 ? -18.530 -3.589 26.032 1.00 87.81 86 ALA A C 1
ATOM 676 O O . ALA A 1 86 ? -19.689 -3.192 25.906 1.00 87.81 86 ALA A O 1
ATOM 677 N N . GLY A 1 87 ? -18.140 -4.774 25.545 1.00 85.44 87 GLY A N 1
ATOM 678 C CA . GLY A 1 87 ? -19.016 -5.728 24.858 1.00 85.44 87 GLY A CA 1
ATOM 679 C C . GLY A 1 87 ? -19.335 -5.375 23.399 1.00 85.44 87 GLY A C 1
ATOM 680 O O . GLY A 1 87 ? -20.150 -6.046 22.766 1.00 85.44 87 GLY A O 1
ATOM 681 N N . ARG A 1 88 ? -18.705 -4.336 22.836 1.00 83.62 88 ARG A N 1
ATOM 682 C CA . ARG A 1 88 ? -18.917 -3.863 21.459 1.00 83.62 88 ARG A CA 1
ATOM 683 C C . ARG A 1 88 ? -17.749 -4.278 20.565 1.00 83.62 88 ARG A C 1
ATOM 685 O O . ARG A 1 88 ? -16.823 -3.510 20.329 1.00 83.62 88 ARG A O 1
ATOM 692 N N . ARG A 1 89 ? -17.780 -5.509 20.051 1.00 82.12 89 ARG A N 1
ATOM 693 C CA . ARG A 1 89 ? -16.756 -5.990 19.110 1.00 82.12 89 ARG A CA 1
ATOM 694 C C . ARG A 1 89 ? -17.038 -5.504 17.689 1.00 82.12 89 ARG A C 1
ATOM 696 O O . ARG A 1 89 ? -18.041 -5.892 17.090 1.00 82.12 89 ARG A O 1
ATOM 703 N N . HIS A 1 90 ? -16.109 -4.720 17.146 1.00 83.44 90 HIS A N 1
ATOM 704 C CA . HIS A 1 90 ? -16.158 -4.187 15.783 1.00 83.44 90 HIS A CA 1
ATOM 705 C C . HIS A 1 90 ? -15.124 -4.869 14.891 1.00 83.44 90 HIS A C 1
ATOM 707 O O . HIS A 1 90 ? -13.975 -5.038 15.286 1.00 83.44 90 HIS A O 1
ATOM 713 N N . ILE A 1 91 ? -15.529 -5.247 13.676 1.00 80.50 91 ILE A N 1
ATOM 714 C CA . ILE A 1 91 ? -14.645 -5.886 12.681 1.00 80.50 91 ILE A CA 1
ATOM 715 C C . ILE A 1 91 ? -14.278 -4.895 11.570 1.00 80.50 91 ILE A C 1
ATOM 717 O O . ILE A 1 91 ? -13.208 -4.982 10.969 1.00 80.50 91 ILE A O 1
ATOM 721 N N . ARG A 1 92 ? -15.156 -3.924 11.288 1.00 83.62 92 ARG A N 1
ATOM 722 C CA . ARG A 1 92 ? -14.988 -2.971 10.190 1.00 83.62 92 ARG A CA 1
ATOM 723 C C . ARG A 1 92 ? -14.689 -1.578 10.722 1.00 83.62 92 ARG A C 1
ATOM 725 O O . ARG A 1 92 ? -15.418 -1.057 11.561 1.00 83.62 92 ARG A O 1
ATOM 732 N N . PHE A 1 93 ? -13.677 -0.931 10.143 1.00 86.69 93 PHE A N 1
ATOM 733 C CA . PHE A 1 93 ? -13.273 0.423 10.534 1.00 86.69 93 PHE A CA 1
ATOM 734 C C . PHE A 1 93 ? -14.421 1.446 10.444 1.00 86.69 93 PHE A C 1
ATOM 736 O O . PHE A 1 93 ? -14.576 2.276 11.330 1.00 86.69 93 PHE A O 1
ATOM 743 N N . ARG A 1 94 ? -15.277 1.351 9.419 1.00 85.38 94 ARG A N 1
ATOM 744 C CA . ARG A 1 94 ? -16.452 2.229 9.252 1.00 85.38 94 ARG A CA 1
ATOM 745 C C . ARG A 1 94 ? -17.475 2.115 10.388 1.00 85.38 94 ARG A C 1
ATOM 747 O O . ARG A 1 94 ? -18.076 3.117 10.755 1.00 85.38 94 ARG A O 1
ATOM 754 N N . GLU A 1 95 ? -17.653 0.915 10.941 1.00 85.88 95 GLU A N 1
ATOM 755 C CA . GLU A 1 95 ? -18.576 0.670 12.056 1.00 85.88 95 GLU A CA 1
ATOM 756 C C . GLU A 1 95 ? -17.979 1.211 13.350 1.00 85.88 95 GLU A C 1
ATOM 758 O O . GLU A 1 95 ? -18.640 1.969 14.057 1.00 85.88 95 GLU A O 1
ATOM 763 N N . LEU A 1 96 ? -16.693 0.923 13.582 1.00 88.56 96 LEU A N 1
ATOM 764 C CA . LEU A 1 96 ? -15.937 1.466 14.707 1.00 88.56 96 LEU A CA 1
ATOM 765 C C . LEU A 1 96 ? -15.975 3.000 14.718 1.00 88.56 96 LEU A C 1
ATOM 767 O O . LEU A 1 96 ? -16.273 3.603 15.743 1.00 88.56 96 LEU A O 1
ATOM 771 N N . ALA A 1 97 ? -15.717 3.633 13.572 1.00 87.25 97 ALA A N 1
ATOM 772 C CA . ALA A 1 97 ? -15.729 5.085 13.449 1.00 87.25 97 ALA A CA 1
ATOM 773 C C . ALA A 1 97 ? -17.112 5.675 13.752 1.00 87.25 97 ALA A C 1
ATOM 775 O O . ALA A 1 97 ? -17.203 6.685 14.444 1.00 87.25 97 ALA A O 1
ATOM 776 N N . SER A 1 98 ? -18.190 5.042 13.277 1.00 88.38 98 SER A N 1
ATOM 777 C CA . SER A 1 98 ? -19.553 5.496 13.571 1.00 88.38 98 SER A CA 1
ATOM 778 C C . SER A 1 98 ? -19.957 5.320 15.036 1.00 88.38 98 SER A C 1
ATOM 780 O O . SER A 1 98 ? -20.625 6.199 15.575 1.00 88.38 98 SER A O 1
ATOM 782 N N . ASP A 1 99 ? -19.517 4.234 15.684 1.00 87.19 99 ASP A N 1
ATOM 783 C CA . ASP A 1 99 ? -19.802 3.946 17.096 1.00 87.19 99 ASP A CA 1
ATOM 784 C C . ASP A 1 99 ? -19.044 4.907 18.023 1.00 87.19 99 ASP A C 1
ATOM 786 O O . ASP A 1 99 ? -19.629 5.510 18.917 1.00 87.19 99 ASP A O 1
ATOM 790 N N . VAL A 1 100 ? -17.747 5.110 17.773 1.00 86.81 100 VAL A N 1
ATOM 791 C CA . VAL A 1 100 ? -16.881 5.948 18.619 1.00 86.81 100 VAL A CA 1
ATOM 792 C C . VAL A 1 100 ? -17.182 7.437 18.453 1.00 86.81 100 VAL A C 1
ATOM 794 O O . VAL A 1 100 ? -17.168 8.177 19.433 1.00 86.81 100 VAL A O 1
ATOM 797 N N . LEU A 1 101 ? -17.464 7.892 17.228 1.00 86.44 101 LEU A N 1
ATOM 798 C CA . LEU A 1 101 ? -17.750 9.306 16.948 1.00 86.44 101 LEU A CA 1
ATOM 799 C C . LEU A 1 101 ? -19.243 9.648 17.090 1.00 86.44 101 LEU A C 1
ATOM 801 O O . LEU A 1 101 ? -19.625 10.801 16.900 1.00 86.44 101 LEU A O 1
ATOM 805 N N . GLY A 1 102 ? -20.087 8.665 17.431 1.00 79.94 102 GLY A N 1
ATOM 806 C CA . GLY A 1 102 ? -21.489 8.857 17.812 1.00 79.94 102 GLY A CA 1
ATOM 807 C C . GLY A 1 102 ? -22.403 9.398 16.708 1.00 79.94 102 GLY A C 1
ATOM 808 O O . GLY A 1 102 ? -23.483 9.905 17.005 1.00 79.94 102 GLY A O 1
ATOM 809 N N . SER A 1 103 ? -21.987 9.331 15.439 1.00 81.75 103 SER A N 1
ATOM 810 C CA . SER A 1 103 ? -22.715 9.933 14.318 1.00 81.75 103 SER A CA 1
ATOM 811 C C . SER A 1 103 ? -22.804 8.992 13.123 1.00 81.75 103 SER A C 1
ATOM 813 O O . SER A 1 103 ? -2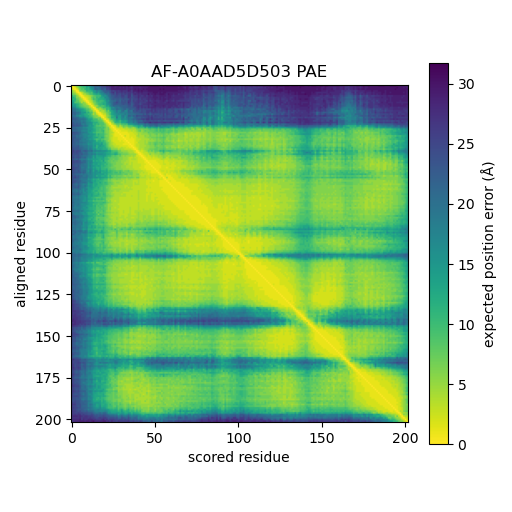1.791 8.557 12.573 1.00 81.75 103 SER A O 1
ATOM 815 N N . GLY A 1 104 ? -24.031 8.742 12.655 1.00 80.62 104 GLY A N 1
ATOM 816 C CA . GLY A 1 104 ? -24.287 7.943 11.452 1.00 80.62 104 GLY A CA 1
ATOM 817 C C . GLY A 1 104 ? -23.664 8.534 10.180 1.00 80.62 104 GLY A C 1
ATOM 818 O O . GLY A 1 104 ? -23.318 7.792 9.267 1.00 80.62 104 GLY A O 1
ATOM 819 N N . TRP A 1 105 ? -23.426 9.850 10.129 1.00 87.06 105 TRP A N 1
ATOM 820 C CA . TRP A 1 105 ? -22.736 10.493 9.002 1.00 87.06 105 TRP A CA 1
ATOM 821 C C . TRP A 1 105 ? -21.282 10.038 8.854 1.00 87.06 105 TRP A C 1
ATOM 823 O O . TRP A 1 105 ? -20.773 9.945 7.736 1.00 87.06 105 TRP A O 1
ATOM 833 N N . MET A 1 106 ? -20.625 9.696 9.965 1.00 88.44 106 MET A N 1
ATOM 834 C CA . MET A 1 106 ? -19.240 9.230 9.956 1.00 88.44 106 MET A CA 1
ATOM 835 C C . MET A 1 106 ? -19.083 7.907 9.198 1.00 88.44 106 MET A C 1
ATOM 837 O O . MET A 1 106 ? -18.096 7.711 8.494 1.00 88.44 106 MET A O 1
ATOM 841 N N . TYR A 1 107 ? -20.085 7.027 9.275 1.00 87.50 107 TYR A N 1
ATOM 842 C CA . TYR A 1 107 ? -20.111 5.774 8.520 1.00 87.50 107 TYR A CA 1
ATOM 843 C C . TYR A 1 107 ? -19.980 6.026 7.008 1.00 87.50 107 TYR A C 1
ATOM 845 O O . TYR A 1 107 ? -19.118 5.447 6.342 1.00 87.50 107 TYR A O 1
ATOM 853 N N . TYR A 1 108 ? -20.798 6.940 6.474 1.00 88.94 108 TYR A N 1
ATOM 854 C CA . TYR A 1 108 ? -20.794 7.297 5.054 1.00 88.94 108 TYR A CA 1
ATOM 855 C C . TYR A 1 108 ? -19.519 8.029 4.643 1.00 88.94 108 TYR A C 1
ATOM 857 O O . TYR A 1 108 ? -18.970 7.752 3.577 1.00 88.94 108 TYR A O 1
ATOM 865 N N . PHE A 1 109 ? -19.009 8.912 5.503 1.00 91.06 109 PHE A N 1
ATOM 866 C CA . PHE A 1 109 ? -17.748 9.606 5.262 1.00 91.06 109 PHE A CA 1
ATOM 867 C C . PHE A 1 109 ? -16.571 8.627 5.126 1.00 91.06 109 PHE A C 1
ATOM 869 O O . PHE A 1 109 ? -15.814 8.694 4.157 1.00 91.06 109 PHE A O 1
ATOM 876 N N . VAL A 1 110 ? -16.451 7.661 6.043 1.00 91.44 110 VAL A N 1
ATOM 877 C CA . VAL A 1 110 ? -15.394 6.638 5.982 1.00 91.44 110 VAL A CA 1
ATOM 878 C C . VAL A 1 110 ? -15.539 5.763 4.739 1.00 91.44 110 VAL A C 1
ATOM 880 O O . VAL A 1 110 ? -14.536 5.464 4.091 1.00 91.44 110 VAL A O 1
ATOM 883 N N . ILE A 1 111 ? -16.764 5.378 4.364 1.00 92.56 111 ILE A N 1
ATOM 884 C CA . ILE A 1 111 ? -17.004 4.635 3.118 1.00 92.56 111 ILE A CA 1
ATOM 885 C C . ILE A 1 111 ? -16.541 5.432 1.903 1.00 92.56 111 ILE A C 1
ATOM 887 O O . ILE A 1 111 ? -15.888 4.865 1.027 1.00 92.56 111 ILE A O 1
ATOM 891 N N . PHE A 1 112 ? -16.857 6.724 1.845 1.00 93.62 112 PHE A N 1
ATOM 892 C CA . PHE A 1 112 ? -16.470 7.581 0.733 1.00 93.62 112 PHE A CA 1
ATOM 893 C C . PHE A 1 112 ? -14.945 7.635 0.575 1.00 93.62 112 PHE A C 1
ATOM 895 O O . PHE A 1 112 ? -14.428 7.317 -0.496 1.00 93.62 112 PHE A O 1
ATOM 902 N N . ILE A 1 113 ? -14.219 7.933 1.659 1.00 94.56 113 ILE A N 1
ATOM 903 C CA . ILE A 1 113 ? -12.751 7.986 1.648 1.00 94.56 113 ILE A CA 1
ATOM 904 C C . ILE A 1 113 ? -12.147 6.621 1.296 1.00 94.56 113 ILE A C 1
ATOM 906 O O . ILE A 1 113 ? -11.273 6.536 0.433 1.00 94.56 113 ILE A O 1
ATOM 910 N N . GLN A 1 114 ? -12.633 5.537 1.909 1.00 92.31 114 GLN A N 1
ATOM 911 C C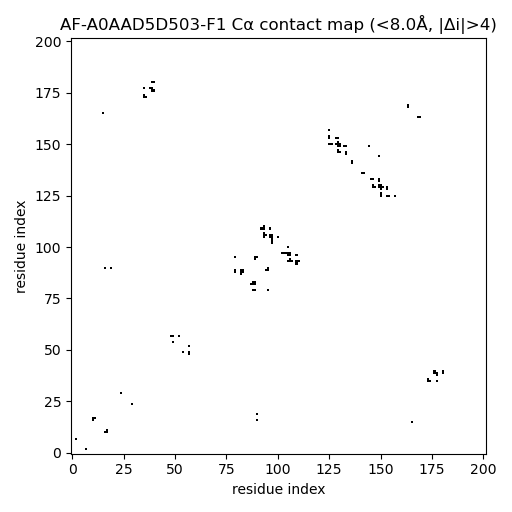A . GLN A 1 114 ? -12.132 4.188 1.642 1.00 92.31 114 GLN A CA 1
ATOM 912 C C . GLN A 1 114 ? -12.359 3.770 0.182 1.00 92.31 114 GLN A C 1
ATOM 914 O O . GLN A 1 114 ? -11.477 3.171 -0.431 1.00 92.31 114 GLN A O 1
ATOM 919 N N . THR A 1 115 ? -13.506 4.130 -0.396 1.00 91.31 115 THR A N 1
ATOM 920 C CA . THR A 1 115 ? -13.823 3.846 -1.802 1.00 91.31 115 THR A CA 1
ATOM 921 C C . THR A 1 115 ? -12.941 4.660 -2.741 1.00 91.31 115 THR A C 1
ATOM 923 O O . THR A 1 115 ? -12.412 4.103 -3.702 1.00 91.31 115 THR A O 1
ATOM 926 N N . ALA A 1 116 ? -12.727 5.946 -2.457 1.00 94.56 116 ALA A N 1
ATOM 927 C CA . ALA A 1 116 ? -11.862 6.807 -3.259 1.00 94.56 116 ALA A CA 1
ATOM 928 C C . ALA A 1 116 ? -10.414 6.287 -3.285 1.00 94.56 116 ALA A C 1
ATOM 930 O O . ALA A 1 116 ? -9.840 6.112 -4.362 1.00 94.56 116 ALA A O 1
ATOM 931 N N . ILE A 1 117 ? -9.856 5.953 -2.115 1.00 91.38 117 ILE A N 1
ATOM 932 C CA . ILE A 1 117 ? -8.501 5.395 -1.996 1.00 91.38 117 ILE A CA 1
ATOM 933 C C . ILE A 1 117 ? -8.399 4.061 -2.743 1.00 91.38 117 ILE A C 1
ATOM 935 O O . ILE A 1 117 ? -7.498 3.882 -3.561 1.00 91.38 117 ILE A O 1
ATOM 939 N N . ASN A 1 118 ? -9.338 3.136 -2.515 1.00 88.88 118 ASN A N 1
ATOM 940 C CA . ASN A 1 118 ? -9.309 1.823 -3.158 1.00 88.88 118 ASN A CA 1
ATOM 941 C C . ASN A 1 118 ? -9.450 1.915 -4.686 1.00 88.88 118 ASN A C 1
ATOM 943 O O . ASN A 1 118 ? -8.784 1.183 -5.417 1.00 88.88 118 ASN A O 1
ATOM 947 N N . THR A 1 119 ? -10.274 2.844 -5.175 1.00 90.69 119 THR A N 1
ATOM 948 C CA . THR A 1 119 ? -10.424 3.115 -6.611 1.00 90.69 119 THR A CA 1
ATOM 949 C C . THR A 1 119 ? -9.113 3.623 -7.204 1.00 90.69 119 THR A C 1
ATOM 951 O O . THR A 1 119 ? -8.663 3.100 -8.220 1.00 90.69 119 THR A O 1
ATOM 954 N N . GLY A 1 120 ? -8.454 4.581 -6.544 1.00 90.69 120 GLY A N 1
ATOM 955 C CA . GLY A 1 120 ? -7.156 5.100 -6.980 1.00 90.69 120 GLY A CA 1
ATOM 956 C C . GLY A 1 120 ? -6.077 4.017 -7.044 1.00 90.69 120 GLY A C 1
ATOM 957 O O . GLY A 1 120 ? -5.393 3.890 -8.060 1.00 90.69 120 GLY A O 1
ATOM 958 N N . ILE A 1 121 ? -5.973 3.185 -6.001 1.00 87.75 121 ILE A N 1
ATOM 959 C CA . ILE A 1 121 ? -5.031 2.054 -5.964 1.00 87.75 121 ILE A CA 1
ATOM 960 C C . ILE A 1 121 ? -5.335 1.058 -7.091 1.00 87.75 121 ILE A C 1
ATOM 962 O O . ILE A 1 121 ? -4.417 0.618 -7.780 1.00 87.75 121 ILE A O 1
ATOM 966 N N . SER A 1 122 ? -6.611 0.740 -7.322 1.00 88.31 122 SER A N 1
ATOM 967 C CA . SER A 1 122 ? -7.029 -0.203 -8.368 1.00 88.31 122 SER A CA 1
ATOM 968 C C . SER A 1 122 ? -6.682 0.304 -9.770 1.00 88.31 122 SER A C 1
ATOM 970 O O . SER A 1 122 ? -6.116 -0.440 -10.571 1.00 88.31 122 SER A O 1
ATOM 972 N N . ILE A 1 123 ? -6.955 1.582 -10.058 1.00 90.00 123 ILE A N 1
ATOM 973 C CA . ILE A 1 123 ? -6.585 2.217 -11.332 1.00 90.00 123 ILE A CA 1
ATOM 974 C C . ILE A 1 123 ? -5.064 2.186 -11.511 1.00 90.00 123 ILE A C 1
ATOM 976 O O . ILE A 1 123 ? -4.578 1.757 -12.556 1.00 90.00 123 ILE A O 1
ATOM 980 N N . GLY A 1 124 ? -4.307 2.590 -10.485 1.00 88.56 124 GLY A N 1
ATOM 981 C CA . GLY A 1 124 ? -2.845 2.579 -10.524 1.00 88.56 124 GLY A CA 1
ATOM 982 C C . GLY A 1 124 ? -2.271 1.186 -10.794 1.00 88.56 124 GLY A C 1
ATOM 983 O O . GLY A 1 124 ? -1.386 1.040 -11.635 1.00 88.56 124 GLY A O 1
ATOM 984 N N . ALA A 1 125 ? -2.816 0.153 -10.145 1.00 85.69 125 ALA A N 1
ATOM 985 C CA . ALA A 1 125 ? -2.401 -1.232 -10.345 1.00 85.69 125 ALA A CA 1
ATOM 986 C C . ALA A 1 125 ? -2.671 -1.727 -11.776 1.00 85.69 125 ALA A C 1
ATOM 988 O O . ALA A 1 125 ? -1.801 -2.352 -12.381 1.00 85.69 125 ALA A O 1
ATOM 989 N N . ILE A 1 126 ? -3.844 -1.416 -12.339 1.00 89.81 126 ILE A N 1
ATOM 990 C CA . ILE A 1 126 ? -4.202 -1.779 -13.719 1.00 89.81 126 ILE A CA 1
ATOM 991 C C . ILE A 1 126 ? -3.264 -1.102 -14.725 1.00 89.81 126 ILE A C 1
ATOM 993 O O . ILE A 1 126 ? -2.775 -1.756 -15.646 1.00 89.81 126 ILE A O 1
ATOM 997 N N . LEU A 1 127 ? -2.991 0.195 -14.547 1.00 88.44 127 LEU A N 1
ATOM 998 C CA . LEU A 1 127 ? -2.094 0.944 -15.428 1.00 88.44 127 LEU A CA 1
ATOM 999 C C . LEU A 1 127 ? -0.669 0.390 -15.377 1.00 88.44 127 LEU A C 1
ATOM 1001 O O . LEU A 1 127 ? -0.079 0.142 -16.428 1.00 88.44 127 LEU A O 1
ATOM 1005 N N . LEU A 1 128 ? -0.149 0.141 -14.172 1.00 85.56 128 LEU A N 1
ATOM 1006 C CA . LEU A 1 128 ? 1.184 -0.422 -13.981 1.00 85.56 128 LEU A CA 1
ATOM 1007 C C . LEU A 1 128 ? 1.299 -1.805 -14.634 1.00 85.56 128 LEU A C 1
ATOM 1009 O O . LEU A 1 128 ? 2.226 -2.047 -15.401 1.00 85.56 128 LEU A O 1
ATOM 1013 N N . ALA A 1 129 ? 0.330 -2.692 -14.399 1.00 86.31 129 ALA A N 1
ATOM 1014 C CA . ALA A 1 129 ? 0.313 -4.017 -15.014 1.00 86.31 129 ALA A CA 1
ATOM 1015 C C . ALA A 1 129 ? 0.211 -3.947 -16.550 1.00 86.31 129 ALA A C 1
ATOM 1017 O O . ALA A 1 129 ? 0.906 -4.688 -17.245 1.00 86.31 129 ALA A O 1
ATOM 1018 N N . GLY A 1 130 ? -0.590 -3.023 -17.093 1.00 85.50 130 GLY A N 1
ATOM 1019 C CA . GLY A 1 130 ? -0.665 -2.777 -18.535 1.00 85.50 130 GLY A CA 1
ATOM 1020 C C . GLY A 1 130 ? 0.670 -2.315 -19.128 1.00 85.50 130 GLY A C 1
ATOM 1021 O O . GLY A 1 130 ? 1.072 -2.804 -20.183 1.00 85.50 130 GLY A O 1
ATOM 1022 N N . GLN A 1 131 ? 1.392 -1.431 -18.432 1.00 84.06 131 GLN A N 1
ATOM 1023 C CA . GLN A 1 131 ? 2.735 -0.992 -18.829 1.00 84.06 131 GLN A CA 1
ATOM 1024 C C . GLN A 1 131 ? 3.766 -2.123 -18.752 1.00 84.06 131 GLN A C 1
ATOM 1026 O O . GLN A 1 131 ? 4.589 -2.259 -19.655 1.00 84.06 131 GLN A O 1
ATOM 1031 N N . CYS A 1 132 ? 3.700 -2.974 -17.724 1.00 83.06 132 CYS A N 1
ATOM 1032 C CA . CYS A 1 132 ? 4.558 -4.153 -17.629 1.00 83.06 132 CYS A CA 1
ATOM 1033 C C . CYS A 1 132 ? 4.336 -5.112 -18.807 1.00 83.06 132 CYS A C 1
ATOM 1035 O O . CYS A 1 132 ? 5.304 -5.593 -19.390 1.00 83.06 132 CYS A O 1
ATOM 1037 N N . LEU A 1 133 ? 3.082 -5.358 -19.203 1.00 83.06 133 LEU A N 1
ATOM 1038 C CA . LEU A 1 133 ? 2.773 -6.198 -20.367 1.00 83.06 133 LEU A CA 1
ATOM 1039 C C . LEU A 1 133 ? 3.193 -5.554 -21.689 1.00 83.06 133 LEU A C 1
ATOM 1041 O O . LEU A 1 133 ? 3.594 -6.267 -22.606 1.00 83.06 133 LEU A O 1
ATOM 1045 N N . GLN A 1 134 ? 3.160 -4.222 -21.784 1.00 78.69 134 GLN A N 1
ATOM 1046 C CA . GLN A 1 134 ? 3.653 -3.513 -22.963 1.00 78.69 134 GLN A CA 1
ATOM 1047 C C . GLN A 1 134 ? 5.140 -3.794 -23.226 1.00 78.69 134 GLN A C 1
ATOM 1049 O O . GLN A 1 134 ? 5.556 -3.735 -24.376 1.00 78.69 134 GLN A O 1
ATOM 1054 N N . MET A 1 135 ? 5.932 -4.199 -22.224 1.00 72.19 135 MET A N 1
ATOM 1055 C CA . MET A 1 135 ? 7.316 -4.649 -22.433 1.00 72.19 135 MET A CA 1
ATOM 1056 C C . MET A 1 135 ? 7.425 -5.809 -23.446 1.00 72.19 135 MET A C 1
ATOM 1058 O O . MET A 1 135 ? 8.488 -6.007 -24.028 1.00 72.19 135 MET A O 1
ATOM 1062 N N . TYR A 1 136 ? 6.328 -6.516 -23.748 1.00 69.00 136 TYR A N 1
ATOM 1063 C CA . TYR A 1 136 ? 6.229 -7.446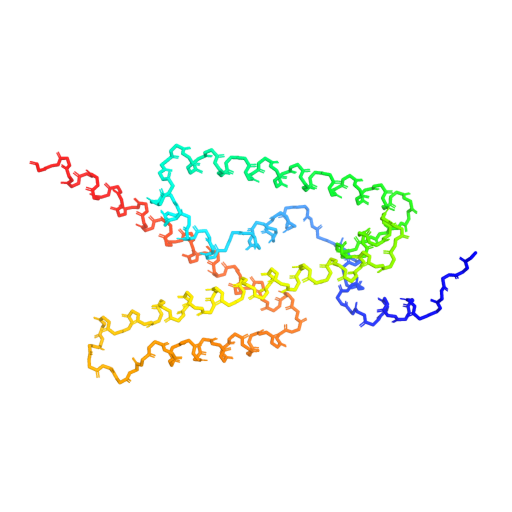 -24.877 1.00 69.00 136 TYR A CA 1
ATOM 1064 C C . TYR A 1 136 ? 6.655 -6.828 -26.220 1.00 69.00 136 TYR A C 1
ATOM 1066 O O . TYR A 1 136 ? 7.272 -7.513 -27.034 1.00 69.00 136 TYR A O 1
ATOM 1074 N N . SER A 1 137 ? 6.418 -5.532 -26.450 1.00 68.25 137 SER A N 1
ATOM 1075 C CA . SER A 1 137 ? 6.867 -4.855 -27.674 1.00 68.25 137 SER A CA 1
ATOM 1076 C C . SER A 1 137 ? 8.393 -4.759 -27.788 1.00 68.25 137 SER A C 1
ATOM 1078 O O . SER A 1 137 ? 8.903 -4.523 -28.876 1.00 68.25 137 SER A O 1
ATOM 1080 N N . ALA A 1 138 ? 9.141 -4.955 -26.694 1.00 67.56 138 ALA A N 1
ATOM 1081 C CA . ALA A 1 138 ? 10.598 -5.086 -26.740 1.00 67.56 138 ALA A CA 1
ATOM 1082 C C . ALA A 1 138 ? 11.053 -6.467 -27.254 1.00 67.56 138 ALA A C 1
ATOM 1084 O O . ALA A 1 138 ? 12.180 -6.604 -27.719 1.00 67.56 138 ALA A O 1
ATOM 1085 N N . VAL A 1 139 ? 10.182 -7.481 -27.181 1.00 69.12 139 VAL A N 1
ATOM 1086 C CA . VAL A 1 139 ? 10.430 -8.849 -27.668 1.00 69.12 139 VAL A CA 1
ATOM 1087 C C . VAL A 1 139 ? 9.858 -9.052 -29.078 1.00 69.12 139 VAL A C 1
ATOM 1089 O O . VAL A 1 139 ? 10.443 -9.779 -29.875 1.00 69.12 139 VAL A O 1
ATOM 1092 N N . ALA A 1 140 ? 8.747 -8.383 -29.410 1.00 72.62 140 ALA A N 1
ATOM 1093 C CA . ALA A 1 140 ? 8.110 -8.395 -30.729 1.00 72.62 140 ALA A CA 1
ATOM 1094 C C . ALA A 1 140 ? 7.847 -6.950 -31.222 1.00 72.62 140 ALA A C 1
ATOM 1096 O O . ALA A 1 140 ? 6.756 -6.417 -30.995 1.00 72.62 140 ALA A O 1
ATOM 1097 N N . PRO A 1 141 ? 8.832 -6.309 -31.886 1.00 64.81 141 PRO A N 1
ATOM 1098 C CA . PRO A 1 141 ? 8.779 -4.892 -32.272 1.00 64.81 141 PRO A CA 1
ATOM 1099 C C . PRO A 1 141 ? 7.633 -4.533 -33.230 1.00 64.81 141 PRO A C 1
ATOM 1101 O O . PRO A 1 141 ? 7.075 -3.444 -33.128 1.00 64.81 141 PRO A O 1
ATOM 1104 N N . ASP A 1 142 ? 7.241 -5.465 -34.105 1.00 67.38 142 ASP A N 1
ATOM 1105 C CA . ASP A 1 142 ? 6.172 -5.287 -35.104 1.00 67.38 142 ASP A CA 1
ATOM 1106 C C . ASP A 1 142 ? 4.791 -5.764 -34.610 1.00 67.38 142 ASP A C 1
ATOM 1108 O O . ASP A 1 142 ? 3.874 -6.024 -35.393 1.00 67.38 142 ASP A O 1
ATOM 1112 N N . GLY A 1 143 ? 4.625 -5.922 -33.294 1.00 67.75 143 GLY A N 1
ATOM 1113 C CA . GLY A 1 143 ? 3.354 -6.326 -32.705 1.00 67.75 143 GLY A CA 1
ATOM 1114 C C . GLY A 1 143 ? 2.248 -5.288 -32.966 1.00 67.75 143 GLY A C 1
ATOM 1115 O O . GLY A 1 143 ? 2.450 -4.100 -32.721 1.00 67.75 143 GLY A O 1
ATOM 1116 N N . PRO A 1 144 ? 1.030 -5.696 -33.374 1.00 76.38 144 PRO A N 1
ATOM 1117 C CA . PRO A 1 144 ? -0.070 -4.764 -33.649 1.00 76.38 144 PRO A CA 1
ATOM 1118 C C . PRO A 1 144 ? -0.683 -4.151 -32.376 1.00 76.38 144 PRO A C 1
ATOM 1120 O O . PRO A 1 144 ? -1.607 -3.337 -32.460 1.00 76.38 144 PRO A O 1
ATOM 1123 N N . LEU A 1 145 ? -0.217 -4.573 -31.194 1.00 77.44 145 LEU A N 1
ATOM 1124 C CA . LEU A 1 145 ? -0.865 -4.291 -29.922 1.00 77.44 145 LEU A CA 1
ATOM 1125 C C . LEU A 1 145 ? -0.413 -2.959 -29.312 1.00 77.44 145 LEU A C 1
ATOM 1127 O O . LEU A 1 145 ? 0.767 -2.737 -29.052 1.00 77.44 145 LEU A O 1
ATOM 1131 N N . ARG A 1 146 ? -1.375 -2.076 -29.026 1.00 81.38 146 ARG A N 1
ATOM 1132 C CA . ARG A 1 146 ? -1.150 -0.780 -28.360 1.00 81.38 146 ARG A CA 1
ATOM 1133 C C . ARG A 1 146 ? -1.329 -0.900 -26.843 1.00 81.38 146 ARG A C 1
ATOM 1135 O O . ARG A 1 146 ? -2.112 -1.719 -26.374 1.00 81.38 146 ARG A O 1
ATOM 1142 N N . LEU A 1 147 ? -0.693 -0.012 -26.069 1.00 82.56 147 LEU A N 1
ATOM 1143 C CA . LEU A 1 147 ? -0.777 0.022 -24.594 1.00 82.56 147 LEU A CA 1
ATOM 1144 C C . LEU A 1 147 ? -2.216 -0.067 -24.055 1.00 82.56 147 LEU A C 1
ATOM 1146 O O . LEU A 1 147 ? -2.481 -0.819 -23.122 1.00 82.56 147 LEU A O 1
ATOM 1150 N N . TRP A 1 148 ? -3.165 0.655 -24.659 1.00 84.81 148 TRP A N 1
ATOM 1151 C CA . TRP A 1 148 ? -4.559 0.634 -24.208 1.00 84.81 148 TRP A CA 1
ATOM 1152 C C . TRP A 1 148 ? -5.196 -0.764 -24.300 1.00 84.81 148 TRP A C 1
ATOM 1154 O O . TRP A 1 148 ? -6.045 -1.093 -23.479 1.00 84.81 148 TRP A O 1
ATOM 1164 N N . GLN A 1 149 ? -4.765 -1.606 -25.249 1.00 87.31 149 GLN A N 1
ATOM 1165 C CA . GLN A 1 149 ? -5.249 -2.983 -25.387 1.00 87.31 149 GLN A CA 1
ATOM 1166 C C . GLN A 1 149 ? -4.698 -3.863 -24.264 1.00 87.31 149 GLN A C 1
ATOM 1168 O O . GLN A 1 149 ? -5.441 -4.661 -23.702 1.00 87.31 149 GLN A O 1
ATOM 1173 N N . PHE A 1 150 ? -3.435 -3.668 -23.868 1.00 86.44 150 PHE A N 1
ATOM 1174 C CA . PHE A 1 150 ? -2.871 -4.323 -22.684 1.00 86.44 150 PHE A CA 1
ATOM 1175 C C . PHE A 1 150 ? -3.597 -3.903 -21.403 1.00 86.44 150 PHE A C 1
ATOM 1177 O O . PHE A 1 150 ? -3.977 -4.760 -20.608 1.00 86.44 150 PHE A O 1
ATOM 1184 N N . ILE A 1 151 ? -3.878 -2.607 -21.238 1.00 88.88 151 ILE A N 1
ATOM 1185 C CA . ILE A 1 151 ? -4.675 -2.086 -20.116 1.00 88.88 151 ILE A CA 1
ATOM 1186 C C . ILE A 1 151 ? -6.083 -2.705 -20.113 1.00 88.88 151 ILE A C 1
ATOM 1188 O O . ILE A 1 151 ? -6.564 -3.130 -19.062 1.00 88.88 151 ILE A O 1
ATOM 1192 N N . ALA A 1 152 ? -6.740 -2.804 -21.273 1.00 89.44 152 ALA A N 1
ATOM 1193 C CA . ALA A 1 152 ? -8.065 -3.411 -21.390 1.00 89.44 152 ALA A CA 1
ATOM 1194 C C . ALA A 1 152 ? -8.053 -4.901 -21.009 1.00 89.44 152 ALA A C 1
ATOM 1196 O O . ALA A 1 152 ? -8.897 -5.332 -20.226 1.00 89.44 152 ALA A O 1
ATOM 1197 N N . MET A 1 153 ? -7.068 -5.673 -21.481 1.00 89.75 153 MET A N 1
ATOM 1198 C CA . MET A 1 153 ? -6.908 -7.085 -21.108 1.00 89.75 153 MET A CA 1
ATOM 1199 C C . MET A 1 153 ? -6.698 -7.256 -19.598 1.00 89.75 153 MET A C 1
ATOM 1201 O O . MET A 1 153 ? -7.384 -8.064 -18.973 1.00 89.75 153 MET A O 1
ATOM 1205 N N . VAL A 1 154 ? -5.812 -6.457 -18.990 1.00 88.69 154 VAL A N 1
ATOM 1206 C CA . VAL A 1 154 ? -5.593 -6.458 -17.531 1.00 88.69 154 VAL A CA 1
ATOM 1207 C C . VAL A 1 154 ? -6.878 -6.114 -16.784 1.00 88.69 154 VAL A C 1
ATOM 1209 O O . VAL A 1 154 ? -7.201 -6.766 -15.796 1.00 88.69 154 VAL A O 1
ATOM 1212 N N . THR A 1 155 ? -7.635 -5.127 -17.265 1.00 90.69 155 THR A N 1
ATOM 1213 C CA . THR A 1 155 ? -8.904 -4.719 -16.648 1.00 90.69 155 THR A CA 1
ATOM 1214 C C . THR A 1 155 ? -9.915 -5.862 -16.653 1.00 90.69 155 THR A C 1
ATOM 1216 O O . THR A 1 155 ? -10.532 -6.124 -15.626 1.00 90.69 155 THR A O 1
ATOM 1219 N N . VAL A 1 156 ? -10.052 -6.586 -17.770 1.00 91.44 156 VAL A N 1
ATOM 1220 C CA . VAL A 1 156 ? -10.949 -7.751 -17.864 1.00 91.44 156 VAL A CA 1
ATOM 1221 C C . VAL A 1 156 ? -10.536 -8.837 -16.869 1.00 91.44 156 VAL A C 1
ATOM 1223 O O . VAL A 1 156 ? -11.381 -9.337 -16.127 1.00 91.44 156 VAL A O 1
ATOM 1226 N N . VAL A 1 157 ? -9.242 -9.161 -16.789 1.00 87.12 157 VAL A N 1
ATOM 1227 C CA . VAL A 1 157 ? -8.726 -10.144 -15.821 1.00 87.12 157 VAL A CA 1
ATOM 1228 C C . VAL A 1 157 ? -9.003 -9.698 -14.382 1.00 87.12 157 VAL A C 1
ATOM 1230 O O . VAL A 1 157 ? -9.516 -10.482 -13.587 1.00 87.12 157 VAL A O 1
ATOM 1233 N N . MET A 1 158 ? -8.734 -8.433 -14.051 1.00 85.38 158 MET A N 1
ATOM 1234 C CA . MET A 1 158 ? -9.006 -7.867 -12.724 1.00 85.38 158 MET A CA 1
ATOM 1235 C C . MET A 1 158 ? -10.501 -7.878 -12.385 1.00 85.38 158 MET A C 1
ATOM 1237 O O . MET A 1 158 ? -10.866 -8.157 -11.246 1.00 85.38 158 MET A O 1
ATOM 1241 N N . MET A 1 159 ? -11.377 -7.634 -13.363 1.00 86.81 159 MET A N 1
ATOM 1242 C CA . MET A 1 159 ? -12.828 -7.667 -13.176 1.00 86.81 159 MET A CA 1
ATOM 1243 C C . MET A 1 159 ? -13.326 -9.081 -12.858 1.00 86.81 159 MET A C 1
ATOM 1245 O O . MET A 1 159 ? -14.167 -9.236 -11.973 1.00 86.81 159 MET A O 1
ATOM 1249 N N . VAL A 1 160 ? -12.771 -10.100 -13.528 1.00 85.69 160 VAL A N 1
ATOM 1250 C CA . VAL A 1 160 ? 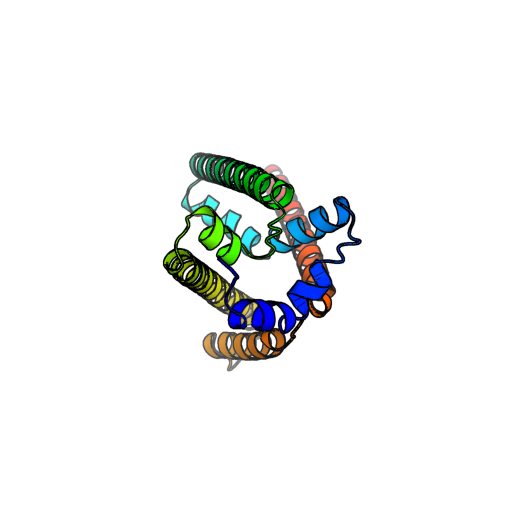-13.044 -11.520 -13.250 1.00 85.69 160 VAL A CA 1
ATOM 1251 C C . VAL A 1 160 ? -12.525 -11.911 -11.866 1.00 85.69 160 VAL A C 1
ATOM 1253 O O . VAL A 1 160 ? -13.271 -12.491 -11.080 1.00 85.69 160 VAL A O 1
ATOM 1256 N N . LEU A 1 161 ? -11.283 -11.548 -11.528 1.00 78.75 161 LEU A N 1
ATOM 1257 C CA . LEU A 1 161 ? -10.710 -11.810 -10.203 1.00 78.75 161 LEU A CA 1
ATOM 1258 C C . LEU A 1 161 ? -11.501 -11.115 -9.085 1.00 78.75 161 LEU A C 1
ATOM 1260 O O . LEU A 1 161 ? -11.672 -11.691 -8.014 1.00 78.75 161 LEU A O 1
ATOM 1264 N N . SER A 1 162 ? -12.041 -9.920 -9.342 1.00 79.94 162 SER A N 1
ATOM 1265 C CA . SER A 1 162 ? -12.892 -9.187 -8.398 1.00 79.94 162 SER A CA 1
ATOM 1266 C C . SER A 1 162 ? -14.233 -9.872 -8.121 1.00 79.94 162 SER A C 1
ATOM 1268 O O . SER A 1 162 ? -14.876 -9.522 -7.133 1.00 79.94 162 SER A O 1
ATOM 1270 N N . GLN A 1 163 ? -14.674 -10.818 -8.958 1.00 80.00 163 GLN A N 1
ATOM 1271 C CA . GLN A 1 163 ? -15.890 -11.592 -8.684 1.00 80.00 163 GLN A CA 1
ATOM 1272 C C . GLN A 1 163 ? -15.664 -12.683 -7.629 1.00 80.00 163 GLN A C 1
ATOM 1274 O O . GLN A 1 163 ? -16.635 -13.285 -7.173 1.00 80.00 163 GLN A O 1
ATOM 1279 N N . LEU A 1 164 ? -14.413 -12.966 -7.236 1.00 71.81 164 LEU A N 1
ATOM 1280 C CA . LEU A 1 164 ? -14.117 -13.969 -6.216 1.00 71.81 164 LEU A CA 1
ATOM 1281 C C . LEU A 1 164 ? -14.595 -13.470 -4.838 1.00 71.81 164 LEU A C 1
ATOM 1283 O O . LEU A 1 164 ? -14.041 -12.509 -4.305 1.00 71.81 164 LEU A O 1
ATOM 1287 N N . PRO A 1 165 ? -15.598 -14.126 -4.223 1.00 55.34 165 PRO A N 1
ATOM 1288 C CA . PRO A 1 165 ? -16.338 -13.554 -3.100 1.00 55.34 165 PRO A CA 1
ATOM 1289 C C . PRO A 1 165 ? -15.617 -13.665 -1.747 1.00 55.34 165 PRO A C 1
ATOM 1291 O O . PRO A 1 165 ? -16.114 -13.146 -0.751 1.00 55.34 165 PRO A O 1
ATOM 1294 N N . THR A 1 166 ? -14.468 -14.354 -1.659 1.00 60.59 166 THR A N 1
ATOM 1295 C CA . THR A 1 166 ? -13.784 -14.597 -0.375 1.00 60.59 166 THR A CA 1
ATOM 1296 C C . THR A 1 166 ? -12.262 -14.449 -0.452 1.00 60.59 166 THR A C 1
ATOM 1298 O O . THR A 1 166 ? -11.600 -15.012 -1.324 1.00 60.59 166 THR A O 1
ATOM 1301 N N . PHE A 1 167 ? -11.682 -13.763 0.543 1.00 54.91 167 PHE A N 1
ATOM 1302 C CA . PHE A 1 167 ? -10.229 -13.620 0.740 1.00 54.91 167 PHE A CA 1
ATOM 1303 C C . PHE A 1 167 ? -9.487 -14.966 0.802 1.00 54.91 167 PHE A C 1
ATOM 1305 O O . PHE A 1 167 ? -8.329 -15.055 0.394 1.00 54.91 167 PHE A O 1
ATOM 1312 N N . HIS A 1 168 ? -10.157 -16.035 1.247 1.00 55.69 168 HIS A N 1
ATOM 1313 C CA . HIS A 1 168 ? -9.590 -17.385 1.258 1.00 55.69 168 HIS A CA 1
ATOM 1314 C C . HIS A 1 168 ? -9.190 -17.862 -0.152 1.00 55.69 168 HIS A C 1
ATOM 1316 O O . HIS A 1 168 ? -8.168 -18.528 -0.307 1.00 55.69 168 HIS A O 1
ATOM 1322 N N . SER A 1 169 ? -9.935 -17.459 -1.188 1.00 56.19 169 SER A N 1
ATOM 1323 C CA . SER A 1 169 ? -9.631 -17.796 -2.585 1.00 56.19 169 SER A CA 1
ATOM 1324 C C . SER A 1 169 ? -8.407 -17.051 -3.132 1.00 56.19 169 SER A C 1
ATOM 1326 O O . SER A 1 169 ? -7.781 -17.516 -4.081 1.00 56.19 169 SER A O 1
ATOM 1328 N N . LEU A 1 170 ? -8.042 -15.914 -2.530 1.00 62.88 170 LEU A N 1
ATOM 1329 C CA . LEU A 1 170 ? -6.940 -15.055 -2.975 1.00 62.88 170 LEU A CA 1
ATOM 1330 C C . LEU A 1 170 ? -5.664 -15.213 -2.142 1.00 62.88 170 LEU A C 1
ATOM 1332 O O . LEU A 1 170 ? -4.613 -14.736 -2.562 1.00 62.88 170 LEU A O 1
ATOM 1336 N N . ARG A 1 171 ? -5.709 -15.930 -1.009 1.00 68.38 171 ARG A N 1
ATOM 1337 C CA . ARG A 1 171 ? -4.533 -16.214 -0.163 1.00 68.38 171 ARG A CA 1
ATOM 1338 C C . ARG A 1 171 ? -3.344 -16.723 -0.977 1.00 68.38 171 ARG A C 1
ATOM 1340 O O . ARG A 1 171 ? -2.224 -16.261 -0.791 1.00 68.38 171 ARG A O 1
ATOM 1347 N N . HIS A 1 172 ? -3.589 -17.686 -1.863 1.00 70.00 172 HIS A N 1
ATOM 1348 C CA . HIS A 1 172 ? -2.534 -18.299 -2.668 1.00 70.00 172 HIS A CA 1
ATOM 1349 C C . HIS A 1 172 ? -1.979 -17.329 -3.716 1.00 70.00 172 HIS A C 1
ATOM 1351 O O . HIS A 1 172 ? -0.770 -17.278 -3.911 1.00 70.00 172 HIS A O 1
ATOM 1357 N N . VAL A 1 173 ? -2.835 -16.503 -4.322 1.00 74.50 173 VAL A N 1
ATOM 1358 C CA . VAL A 1 173 ? -2.414 -15.459 -5.269 1.00 74.50 173 VAL A CA 1
ATOM 1359 C C . VAL A 1 173 ? -1.556 -14.408 -4.564 1.00 74.50 173 VAL A C 1
ATOM 1361 O O . VAL A 1 173 ? -0.495 -14.047 -5.069 1.00 74.50 173 VAL A O 1
ATOM 1364 N N . ASN A 1 174 ? -1.960 -13.972 -3.368 1.00 73.50 174 ASN A N 1
ATOM 1365 C CA . ASN A 1 174 ? -1.194 -12.998 -2.595 1.00 73.50 174 ASN A CA 1
ATOM 1366 C C . ASN A 1 174 ? 0.160 -13.565 -2.140 1.00 73.50 174 ASN A C 1
ATOM 1368 O O . ASN A 1 174 ? 1.178 -12.884 -2.216 1.00 73.50 174 ASN A O 1
ATOM 1372 N N . LEU A 1 175 ? 0.190 -14.842 -1.740 1.00 75.44 175 LEU A N 1
ATOM 1373 C CA . LEU A 1 175 ? 1.425 -15.543 -1.386 1.00 75.44 175 LEU A CA 1
ATOM 1374 C C . LEU A 1 175 ? 2.400 -15.623 -2.570 1.00 75.44 175 LEU A C 1
ATOM 1376 O O . LEU A 1 175 ? 3.586 -15.340 -2.414 1.00 75.44 175 LEU A O 1
ATOM 1380 N N . VAL A 1 176 ? 1.900 -15.980 -3.755 1.00 82.12 176 VAL A N 1
ATOM 1381 C CA . VAL A 1 176 ? 2.704 -16.021 -4.985 1.00 82.12 176 VAL A CA 1
ATOM 1382 C C . VAL A 1 176 ? 3.219 -14.623 -5.330 1.00 82.12 176 VAL A C 1
ATOM 1384 O O . VAL A 1 176 ? 4.410 -14.461 -5.577 1.00 82.12 176 VAL A O 1
ATOM 1387 N N . SER A 1 177 ? 2.362 -13.600 -5.271 1.00 78.31 177 SER A N 1
ATOM 1388 C CA . SER A 1 177 ? 2.750 -12.201 -5.502 1.00 78.31 177 SER A CA 1
ATOM 1389 C C . SER A 1 177 ? 3.857 -11.736 -4.552 1.00 78.31 177 SER A C 1
ATOM 1391 O O . SER A 1 177 ? 4.822 -11.101 -4.985 1.00 78.31 177 SER A O 1
ATOM 1393 N N . LEU A 1 178 ? 3.758 -12.086 -3.265 1.00 78.19 178 LEU A N 1
ATOM 1394 C CA . LEU A 1 178 ? 4.797 -11.796 -2.281 1.00 78.19 178 LEU A CA 1
ATOM 1395 C C . LEU A 1 178 ? 6.121 -12.460 -2.674 1.00 78.19 178 LEU A C 1
ATOM 1397 O O . LEU A 1 178 ? 7.153 -11.793 -2.713 1.00 78.19 178 LEU A O 1
ATOM 1401 N N . PHE A 1 179 ? 6.096 -13.755 -2.999 1.00 83.88 179 PHE A N 1
ATOM 1402 C CA . PHE A 1 179 ? 7.302 -14.491 -3.378 1.00 83.88 179 PHE A CA 1
ATOM 1403 C C . PHE A 1 179 ? 7.959 -13.911 -4.638 1.00 83.88 179 PHE A C 1
ATOM 1405 O O . PHE A 1 179 ? 9.170 -13.701 -4.652 1.00 83.88 179 PHE A O 1
ATOM 1412 N N . LEU A 1 180 ? 7.171 -13.576 -5.666 1.00 84.19 180 LEU A N 1
ATOM 1413 C CA . LEU A 1 180 ? 7.673 -12.920 -6.879 1.00 84.19 180 LEU A CA 1
ATOM 1414 C C . LEU A 1 180 ? 8.292 -11.551 -6.571 1.00 84.19 180 LEU A C 1
ATOM 1416 O O . LEU A 1 180 ? 9.343 -11.221 -7.115 1.00 84.19 180 LEU A O 1
ATOM 1420 N N . SER A 1 181 ? 7.677 -10.769 -5.681 1.00 81.88 181 SER A N 1
ATOM 1421 C CA . SER A 1 181 ? 8.190 -9.450 -5.284 1.00 81.88 181 SER A CA 1
ATOM 1422 C C . SER A 1 181 ? 9.520 -9.560 -4.531 1.00 81.88 181 SER A C 1
ATOM 1424 O O . SER A 1 181 ? 10.447 -8.786 -4.779 1.00 81.88 181 SER A O 1
ATOM 1426 N N . LEU A 1 182 ? 9.649 -10.552 -3.644 1.00 84.25 182 LEU A N 1
ATOM 1427 C CA . LEU A 1 182 ? 10.903 -10.855 -2.952 1.00 84.25 182 LEU A CA 1
ATOM 1428 C C . LEU A 1 182 ? 11.985 -11.336 -3.925 1.00 84.25 182 LEU A C 1
ATOM 1430 O O . LEU A 1 182 ? 13.111 -10.844 -3.870 1.00 84.25 182 LEU A O 1
ATOM 1434 N N . ALA A 1 183 ? 11.643 -12.239 -4.848 1.00 87.56 183 ALA A N 1
ATOM 1435 C CA . ALA A 1 183 ? 12.565 -12.724 -5.871 1.00 87.56 183 ALA A CA 1
ATOM 1436 C C . ALA A 1 183 ? 13.059 -11.583 -6.773 1.00 87.56 183 ALA A C 1
ATOM 1438 O O . ALA A 1 183 ? 14.261 -11.444 -6.989 1.00 87.56 183 ALA A O 1
ATOM 1439 N N . TYR A 1 184 ? 12.153 -10.716 -7.235 1.00 83.94 184 TYR A N 1
ATOM 1440 C CA . TYR A 1 184 ? 12.507 -9.517 -7.993 1.00 83.94 184 TYR A CA 1
ATOM 1441 C C . TYR A 1 184 ? 13.453 -8.607 -7.201 1.00 83.94 184 TYR A C 1
ATOM 1443 O O . TYR A 1 184 ? 14.470 -8.163 -7.727 1.00 83.94 184 TYR A O 1
ATOM 1451 N N . THR A 1 185 ? 13.163 -8.378 -5.918 1.00 84.81 185 THR A N 1
ATOM 1452 C CA . THR A 1 185 ? 14.009 -7.550 -5.046 1.00 84.81 185 THR A CA 1
ATOM 1453 C C . THR A 1 185 ? 15.409 -8.146 -4.908 1.00 84.81 185 THR A C 1
ATOM 1455 O O . THR A 1 185 ? 16.393 -7.419 -5.017 1.00 84.81 185 THR A O 1
ATOM 1458 N N . PHE A 1 186 ? 15.517 -9.466 -4.736 1.00 88.69 186 PHE A N 1
ATOM 1459 C CA . PHE A 1 186 ? 16.802 -10.161 -4.679 1.00 88.69 186 PHE A CA 1
ATOM 1460 C C . PHE A 1 186 ? 17.596 -9.995 -5.981 1.00 88.69 186 PHE A C 1
ATOM 1462 O O . PHE A 1 186 ? 18.761 -9.615 -5.931 1.00 88.69 186 PHE A O 1
ATOM 1469 N N . ILE A 1 187 ? 16.951 -10.181 -7.139 1.00 89.25 187 ILE A N 1
ATOM 1470 C CA . ILE A 1 187 ? 17.576 -9.978 -8.456 1.00 89.25 187 ILE A CA 1
ATOM 1471 C C . ILE A 1 187 ? 18.081 -8.539 -8.606 1.00 89.25 187 ILE A C 1
ATOM 1473 O O . ILE A 1 187 ? 19.221 -8.337 -9.020 1.00 89.25 187 ILE A O 1
ATOM 1477 N N . VAL A 1 188 ? 17.268 -7.540 -8.247 1.00 86.50 188 VAL A N 1
ATOM 1478 C CA . VAL A 1 188 ? 17.662 -6.124 -8.312 1.00 86.50 188 VAL A CA 1
ATOM 1479 C C . VAL A 1 188 ? 18.865 -5.851 -7.411 1.00 86.50 188 VAL A C 1
ATOM 1481 O O . VAL A 1 188 ? 19.818 -5.215 -7.851 1.00 86.50 188 VAL A O 1
ATOM 1484 N N . VAL A 1 189 ? 18.867 -6.362 -6.178 1.00 89.06 189 VAL A N 1
ATOM 1485 C CA . VAL A 1 189 ? 20.004 -6.215 -5.256 1.00 89.06 189 VAL A CA 1
ATOM 1486 C C . VAL A 1 189 ? 21.262 -6.864 -5.833 1.00 89.06 189 VAL A C 1
ATOM 1488 O O . VAL A 1 189 ? 22.308 -6.219 -5.878 1.00 89.06 189 VAL A O 1
ATOM 1491 N N . SER A 1 190 ? 21.169 -8.100 -6.333 1.00 90.19 190 SER A N 1
ATOM 1492 C CA . SER A 1 190 ? 22.295 -8.790 -6.971 1.00 90.19 190 SER A CA 1
ATOM 1493 C C . SER A 1 190 ? 22.825 -8.027 -8.188 1.00 90.19 190 SER A C 1
ATOM 1495 O O . SER A 1 190 ? 24.038 -7.880 -8.336 1.00 90.19 190 SER A O 1
ATOM 1497 N N . ALA A 1 191 ? 21.939 -7.492 -9.033 1.00 89.19 191 ALA A N 1
ATOM 1498 C CA . ALA A 1 191 ? 22.314 -6.691 -10.194 1.00 89.19 191 ALA A CA 1
ATOM 1499 C C . ALA A 1 191 ? 23.017 -5.386 -9.789 1.00 89.19 191 ALA A C 1
ATOM 1501 O O . ALA A 1 191 ? 24.038 -5.039 -10.379 1.00 89.19 191 ALA A O 1
ATOM 1502 N N . CYS A 1 192 ? 22.524 -4.696 -8.756 1.00 87.81 192 CYS A N 1
ATOM 1503 C CA . CYS A 1 192 ? 23.158 -3.495 -8.208 1.00 87.81 192 CYS A CA 1
ATOM 1504 C C . CYS A 1 192 ? 24.558 -3.783 -7.650 1.00 87.81 192 CYS A C 1
ATOM 1506 O O . CYS A 1 192 ? 25.484 -3.019 -7.912 1.00 87.81 192 CYS A O 1
ATOM 1508 N N . ILE A 1 193 ? 24.730 -4.892 -6.919 1.00 91.81 193 ILE A N 1
ATOM 1509 C CA . ILE A 1 193 ? 26.039 -5.317 -6.400 1.00 91.81 193 ILE A CA 1
ATOM 1510 C C . ILE A 1 193 ? 26.999 -5.598 -7.559 1.00 91.81 193 ILE A C 1
ATOM 1512 O O . ILE A 1 193 ? 28.111 -5.074 -7.574 1.00 91.81 193 ILE A O 1
ATOM 1516 N N . ASN A 1 194 ? 26.562 -6.372 -8.557 1.00 91.75 194 ASN A N 1
ATOM 1517 C CA . ASN A 1 194 ? 27.383 -6.693 -9.722 1.00 91.75 194 ASN A CA 1
ATOM 1518 C C . ASN A 1 194 ? 27.782 -5.438 -10.514 1.00 91.75 194 ASN A C 1
ATOM 1520 O O . ASN A 1 194 ? 28.943 -5.285 -10.886 1.00 91.75 194 ASN A O 1
ATOM 1524 N N . ALA A 1 195 ? 26.843 -4.514 -10.730 1.00 90.25 195 ALA A N 1
ATOM 1525 C CA . ALA A 1 195 ? 27.120 -3.244 -11.392 1.00 90.25 195 ALA A CA 1
ATOM 1526 C C . ALA A 1 195 ? 28.133 -2.397 -10.604 1.00 90.25 195 ALA A C 1
ATOM 1528 O O . ALA A 1 195 ? 29.048 -1.841 -11.203 1.00 90.25 195 ALA A O 1
ATOM 1529 N N . GLY A 1 196 ? 28.013 -2.345 -9.272 1.00 86.50 196 GLY A N 1
ATOM 1530 C CA . GLY A 1 196 ? 28.964 -1.643 -8.408 1.00 86.50 196 GLY A CA 1
ATOM 1531 C C . GLY A 1 196 ? 30.378 -2.224 -8.481 1.00 86.50 196 GLY A C 1
ATOM 1532 O O . GLY A 1 196 ? 31.334 -1.474 -8.650 1.00 86.50 196 GLY A O 1
ATOM 1533 N N . ILE A 1 197 ? 30.506 -3.555 -8.433 1.00 86.94 197 ILE A N 1
ATOM 1534 C CA . ILE A 1 197 ? 31.801 -4.249 -8.545 1.00 86.94 197 ILE A CA 1
ATOM 1535 C C . ILE A 1 197 ? 32.411 -4.046 -9.938 1.00 86.94 197 ILE A C 1
ATOM 1537 O O . ILE A 1 197 ? 33.602 -3.758 -10.063 1.00 86.94 197 ILE A O 1
ATOM 1541 N N . SER A 1 198 ? 31.602 -4.138 -10.997 1.00 79.75 198 SER A N 1
ATOM 1542 C CA . SER A 1 198 ? 32.074 -3.914 -12.366 1.00 79.75 198 SER A CA 1
ATOM 1543 C C . SER A 1 198 ? 32.566 -2.481 -12.589 1.00 79.75 198 SER A C 1
ATOM 1545 O O . SER A 1 198 ? 33.472 -2.285 -13.390 1.00 79.75 198 SER A O 1
ATOM 1547 N N . PHE A 1 199 ? 32.006 -1.494 -11.883 1.00 70.38 199 PHE A N 1
ATOM 1548 C CA . PHE A 1 199 ? 32.439 -0.095 -11.954 1.00 70.38 199 PHE A CA 1
ATOM 1549 C C . PHE A 1 199 ? 33.754 0.162 -11.202 1.00 70.38 199 PHE A C 1
ATOM 1551 O O . PHE A 1 199 ? 34.467 1.099 -11.530 1.00 70.38 199 PHE A O 1
ATOM 1558 N N . THR A 1 200 ? 34.091 -0.662 -10.204 1.00 60.66 200 THR A N 1
ATOM 1559 C CA . THR A 1 200 ? 35.373 -0.579 -9.476 1.00 60.66 200 THR A CA 1
ATOM 1560 C C . THR A 1 200 ? 36.547 -1.269 -10.182 1.00 60.66 200 THR A C 1
ATOM 1562 O O . THR A 1 200 ? 37.684 -1.108 -9.748 1.00 60.66 200 THR A O 1
ATOM 1565 N N . HIS A 1 201 ? 36.290 -2.039 -11.246 1.00 54.50 201 HIS A N 1
ATOM 1566 C CA . HIS A 1 201 ? 37.307 -2.759 -12.029 1.00 54.50 201 HIS A CA 1
ATOM 1567 C C . HIS A 1 201 ? 37.648 -2.101 -13.384 1.00 54.50 201 HIS A C 1
ATOM 1569 O O . HIS A 1 201 ? 38.419 -2.679 -14.152 1.00 54.50 201 HIS A O 1
ATOM 1575 N N . VAL A 1 202 ? 37.095 -0.916 -13.670 1.00 48.97 202 VAL A N 1
ATOM 1576 C CA . VAL A 1 202 ? 37.419 -0.057 -14.828 1.00 48.97 202 VAL A CA 1
ATOM 1577 C C . VAL A 1 202 ? 38.126 1.193 -14.323 1.00 48.97 202 VAL A C 1
ATOM 1579 O O . VAL A 1 202 ? 39.102 1.611 -14.981 1.00 48.97 202 VAL A O 1
#

Organism: Ambrosia artemisiifolia (NCBI:txid4212)

Secondary structure (DSSP, 8-state):
-PPPHHHHHHHHH-HHHHHHHS----HHHHHHHHHHHHSSGGGGGHHHHHHHH-HHHHHHHHHHHHHHHHHHHHHHHHHHHHHHHTT----SHHHHHHHHTT-HHHHHHHHHHHHHHHHHHHHHHHHHHHHHHHGGGGT-TT----HHHHHHHHHHHHHHHTT---HHHHHHHHHHHHHHHHHHHHHHHHHHHHHHHHHHT-

InterPro domains:
  IPR013057 Amino acid transporter, transmembrane domain [PF01490] (24-189)

pLDDT: mean 79.16, std 14.6, range [37.34, 97.25]

Foldseek 3Di:
DDPDPVVVVVCVPPVVNVVVVPPPDDPVRVVVVVCLVVPFPVVVCLVVVCVVLPDPRSVVVVVVVVVVVVVVVVVVVVLQVVCVVVVRHDDDPLVSQCVVVVHPVSSVVVVVVVVVVVVVVVLVVLLVQLVVVVCVCVVVVPDPDDSVNSSVVSVVVVVVVVVPPDPVVCPVVSVVRNVVSVVVVVVVVVVVVVVVVVVVVD

Mean predicted aligned error: 10.3 Å

Radius of gyration: 22.11 Å; Cα contacts (8 Å, |Δi|>4): 74; chains: 1; bounding box: 72×33×62 Å

Solvent-accessible surface area (backbone atoms only — not comparable to full-atom values): 11509 Å² total; per-residue (Å²): 136,80,79,64,72,68,61,60,56,55,57,66,68,38,63,71,60,59,56,58,73,66,66,84,74,52,72,67,59,53,49,50,54,51,48,51,70,68,56,44,80,71,63,74,49,48,65,60,52,31,69,75,56,33,68,69,55,34,52,51,51,51,51,50,52,49,53,53,50,51,51,51,50,52,54,49,51,54,52,50,52,54,33,40,76,71,73,48,79,69,90,47,70,41,57,44,48,19,64,75,70,73,32,77,66,45,28,56,50,44,49,52,55,54,49,52,52,52,49,52,53,51,52,52,51,35,51,51,52,10,55,60,56,44,54,51,47,79,79,40,76,86,55,92,76,51,58,66,55,40,28,49,53,44,44,53,52,51,55,58,60,64,66,58,91,47,70,79,76,42,50,63,59,48,52,50,51,38,52,52,51,51,51,50,50,52,52,51,51,53,48,51,51,51,53,53,55,57,62,76,75,112

Sequence (202 aa):
MTPSPDIETFRQRDAGATFVLESKGEWYHAGFHLTTAIVGPTILTLPYAFRGLGWGLGFLCLTVMGVVTFYSYYLMSLVLEHCEKAGRRHIRFRELASDVLGSGWMYYFVIFIQTAINTGISIGAILLAGQCLQMYSAVAPDGPLRLWQFIAMVTVVMMVLSQLPTFHSLRHVNLVSLFLSLAYTFIVVSACINAGISFTHV